Protein AF-A0A833LS39-F1 (afdb_monomer_lite)

Sequence (318 aa):
PGTGGLDTLKTEALKQGRWRLGADGYIEKGPFPPEKTAVNVTVQGMNPDTGETTLTLTPRNAGPSPIVRYSTTAKVTADDPVVDDLDAFMTKEATVYFLAIDCEDKHQPGDPQRWVAELKVRHQVKAIADKRQVTLECVPSATMQYTLDGSNPKDGQVYDQPFEIGTQAFKLMVFASAGEASRVAEFSIPSAGDKQIQIQDGKPTKLTEAKRVSLDSTEKVFGVINAFKAQPATRFKGVIVQIGEGENTVNIRFAEREITAAVIEAAIQGMRTALGNDQETVTVQIRSGASFDSGFAAKEFAKLSGIELRPGDVIQED

Foldseek 3Di:
DDPCVVVVCVVVCVVVVQWDQDPVRDIDGDPDQQAAKDWDKDWPDADQVALKTWIAIDIDSQPPDKWKFKDLDQDTDPPGDTQPDNGTRIDLAQKMWIWIHRPVPSHHIDGTDIDGHDKDKDWDWDDDPQKIKIDIDIRSHWWKFKDFAPPDRVPGHTDPDIDIDHQAKTWIWMWTDGSPDIDIDIAIRHGPPDFDDPFAFQFKKKFAQADKFKQPWPQLLVLLLVVWVVPPQKWFAFKWKWWADDPPIDIDTRHGDIDTSVVVVVVLCVVCVVVVHNPTIMMMMRNGIMIDSGSNSVVSNCVSRVHDDGRVRMDTDD

Structure (mmCIF, N/CA/C/O backbone):
data_AF-A0A833LS39-F1
#
_entry.id   AF-A0A833LS39-F1
#
loop_
_atom_site.group_PDB
_atom_site.id
_atom_site.type_symbol
_atom_site.label_atom_id
_atom_site.label_alt_id
_atom_site.label_comp_id
_atom_site.label_asym_id
_atom_site.label_entity_id
_atom_site.label_seq_id
_atom_site.pdbx_PDB_ins_code
_atom_site.Cartn_x
_atom_site.Cartn_y
_atom_site.Cartn_z
_atom_site.occupancy
_atom_site.B_iso_or_equiv
_atom_site.auth_seq_id
_atom_site.auth_comp_id
_atom_site.auth_asym_id
_atom_site.auth_atom_id
_atom_site.pdbx_PDB_model_num
ATOM 1 N N . PRO A 1 1 ? 51.047 18.338 -7.073 1.00 47.16 1 PRO A N 1
ATOM 2 C CA . PRO A 1 1 ? 49.843 17.625 -7.572 1.00 47.16 1 PRO A CA 1
ATOM 3 C C . PRO A 1 1 ? 49.231 16.794 -6.433 1.00 47.16 1 PRO A C 1
ATOM 5 O O . PRO A 1 1 ? 49.838 15.825 -5.993 1.00 47.16 1 PRO A O 1
ATOM 8 N N . GLY A 1 2 ? 48.131 17.282 -5.855 1.00 49.09 2 GLY A N 1
ATOM 9 C CA . GLY A 1 2 ? 47.603 16.801 -4.574 1.00 49.09 2 GLY A CA 1
ATOM 10 C C . GLY A 1 2 ? 46.915 15.438 -4.657 1.00 49.09 2 GLY A C 1
ATOM 11 O O . GLY A 1 2 ? 46.191 15.147 -5.607 1.00 49.09 2 GLY A O 1
ATOM 12 N N . THR A 1 3 ? 47.111 14.639 -3.613 1.00 54.34 3 THR A N 1
ATOM 13 C CA . THR A 1 3 ? 46.531 13.310 -3.363 1.00 54.34 3 THR A CA 1
ATOM 14 C C . THR A 1 3 ? 44.999 13.246 -3.468 1.00 54.34 3 THR A C 1
ATOM 16 O O . THR A 1 3 ? 44.468 12.180 -3.746 1.00 54.34 3 THR A O 1
ATOM 19 N N . GLY A 1 4 ? 44.285 14.374 -3.365 1.00 59.69 4 GLY A N 1
ATOM 20 C CA . GLY A 1 4 ? 42.820 14.428 -3.483 1.00 59.69 4 GLY A CA 1
ATOM 21 C C . GLY A 1 4 ? 42.254 14.282 -4.903 1.00 59.69 4 GLY A C 1
ATOM 22 O O . GLY A 1 4 ? 41.073 13.989 -5.053 1.00 59.69 4 GLY A O 1
ATOM 23 N N . GLY A 1 5 ? 43.057 14.443 -5.963 1.00 72.62 5 GLY A N 1
ATOM 24 C CA . GLY A 1 5 ? 42.556 14.300 -7.341 1.00 72.62 5 GLY A CA 1
ATOM 25 C C . GLY A 1 5 ? 42.103 12.873 -7.674 1.00 72.62 5 GLY A C 1
ATOM 26 O O . GLY A 1 5 ? 41.126 12.680 -8.397 1.00 72.62 5 GLY A O 1
ATOM 27 N N . LEU A 1 6 ? 42.786 11.875 -7.103 1.00 76.50 6 LEU A N 1
ATOM 28 C CA . LEU A 1 6 ? 42.451 10.466 -7.292 1.00 76.50 6 LEU A CA 1
ATOM 29 C C . LEU A 1 6 ? 41.181 10.079 -6.518 1.00 76.50 6 LEU A C 1
ATOM 31 O O . LEU A 1 6 ? 40.360 9.331 -7.040 1.00 76.50 6 LEU A O 1
ATOM 35 N N . ASP A 1 7 ? 40.993 10.631 -5.315 1.00 80.00 7 ASP A N 1
ATOM 36 C CA . ASP A 1 7 ? 39.807 10.392 -4.484 1.00 80.00 7 ASP A CA 1
ATOM 37 C C . ASP A 1 7 ? 38.558 11.072 -5.048 1.00 80.00 7 ASP A C 1
ATOM 39 O O . ASP A 1 7 ? 37.484 10.468 -5.061 1.00 80.00 7 ASP A O 1
ATOM 43 N N . THR A 1 8 ? 38.690 12.285 -5.595 1.00 81.56 8 THR A N 1
ATOM 44 C CA . THR A 1 8 ? 37.595 12.958 -6.309 1.00 81.56 8 THR A CA 1
ATOM 45 C C . THR A 1 8 ? 37.193 12.171 -7.551 1.00 81.56 8 THR A C 1
ATOM 47 O O . THR A 1 8 ? 36.007 11.936 -7.769 1.00 81.56 8 THR A O 1
ATOM 50 N N . LEU A 1 9 ? 38.162 11.693 -8.339 1.00 79.56 9 LEU A N 1
ATOM 51 C CA . LEU A 1 9 ? 37.882 10.878 -9.521 1.00 79.56 9 LEU A CA 1
ATOM 52 C C . LEU A 1 9 ? 37.274 9.523 -9.150 1.00 79.56 9 LEU A C 1
ATOM 54 O O . LEU A 1 9 ? 36.344 9.080 -9.813 1.00 79.56 9 LEU A O 1
ATOM 58 N N . LYS A 1 10 ? 37.746 8.888 -8.073 1.00 79.12 10 LYS A N 1
ATOM 59 C CA . LYS A 1 10 ? 37.160 7.656 -7.534 1.00 79.12 10 LYS A CA 1
ATOM 60 C C . LYS A 1 10 ? 35.719 7.884 -7.080 1.00 79.12 10 LYS A C 1
ATOM 62 O O . LYS A 1 10 ? 34.848 7.104 -7.445 1.00 79.12 10 LYS A O 1
ATOM 67 N N . THR A 1 11 ? 35.462 8.949 -6.326 1.00 81.75 11 THR A N 1
ATOM 68 C CA . THR A 1 11 ? 34.120 9.301 -5.835 1.00 81.75 11 THR A CA 1
ATOM 69 C C . THR A 1 11 ? 33.172 9.568 -6.996 1.00 81.75 11 THR A C 1
ATOM 71 O O . THR A 1 11 ? 32.074 9.019 -7.034 1.00 81.75 11 THR A O 1
ATOM 74 N N . GLU A 1 12 ? 33.613 10.345 -7.982 1.00 82.38 12 GLU A N 1
ATOM 75 C CA . GLU A 1 12 ? 32.804 10.683 -9.149 1.00 82.38 12 GLU A CA 1
ATOM 76 C C . GLU A 1 12 ? 32.602 9.468 -10.073 1.00 82.38 12 GLU A C 1
ATOM 78 O O . GLU A 1 12 ? 31.500 9.246 -10.564 1.00 82.38 12 GLU A O 1
ATOM 83 N N . ALA A 1 13 ? 33.611 8.608 -10.247 1.00 78.31 13 ALA A N 1
ATOM 84 C CA . ALA A 1 13 ? 33.499 7.376 -11.031 1.00 78.31 13 ALA A CA 1
ATOM 85 C C . ALA A 1 13 ? 32.602 6.319 -10.366 1.00 78.31 13 ALA A C 1
ATOM 87 O O . ALA A 1 13 ? 31.882 5.616 -11.075 1.00 78.31 13 ALA A O 1
ATOM 88 N N . LEU A 1 14 ? 32.612 6.221 -9.031 1.00 77.44 14 LEU A N 1
ATOM 89 C CA . LEU A 1 14 ? 31.677 5.387 -8.268 1.00 77.44 14 LEU A CA 1
ATOM 90 C C . LEU A 1 14 ? 30.252 5.959 -8.339 1.00 77.44 14 LEU A C 1
ATOM 92 O O . LEU A 1 14 ? 29.309 5.217 -8.596 1.00 77.44 14 LEU A O 1
ATOM 96 N N . LYS A 1 15 ? 30.092 7.282 -8.192 1.00 78.38 15 LYS A N 1
ATOM 97 C CA . LYS A 1 15 ? 28.801 7.984 -8.310 1.00 78.38 15 LYS A CA 1
ATOM 98 C C . LYS A 1 15 ? 28.172 7.824 -9.696 1.00 78.38 15 LYS A C 1
ATOM 100 O O . LYS A 1 15 ? 26.964 7.660 -9.806 1.00 78.38 15 LYS A O 1
ATOM 105 N N . GLN A 1 16 ? 28.991 7.855 -10.744 1.00 80.25 16 GLN A N 1
ATOM 106 C CA . GLN A 1 16 ? 28.568 7.651 -12.132 1.00 80.25 16 GLN A CA 1
ATOM 107 C C . GLN A 1 16 ? 28.455 6.165 -12.518 1.00 80.25 16 GLN A C 1
ATOM 109 O O . GLN A 1 16 ? 28.210 5.864 -13.684 1.00 80.25 16 GLN A O 1
ATOM 114 N N . GLY A 1 17 ? 28.687 5.231 -11.585 1.00 71.19 17 GLY A N 1
ATOM 115 C CA . GLY A 1 17 ? 28.606 3.786 -11.829 1.00 71.19 17 GLY A CA 1
ATOM 116 C C . GLY A 1 17 ? 29.659 3.229 -12.797 1.00 71.19 17 GLY A C 1
ATOM 117 O O . GLY A 1 17 ? 29.555 2.082 -13.224 1.00 71.19 17 GLY A O 1
ATOM 118 N N . ARG A 1 18 ? 30.681 4.019 -13.155 1.00 74.25 18 ARG A N 1
ATOM 119 C CA . ARG A 1 18 ? 31.761 3.609 -14.071 1.00 74.25 18 ARG A CA 1
ATOM 120 C C . ARG A 1 18 ? 32.707 2.607 -13.419 1.00 74.25 18 ARG A C 1
ATOM 122 O O . ARG A 1 18 ? 33.267 1.760 -14.113 1.00 74.25 18 ARG A O 1
ATOM 129 N N . TRP A 1 19 ? 32.899 2.731 -12.108 1.00 84.25 19 TRP A N 1
ATOM 130 C CA . TRP A 1 19 ? 33.658 1.805 -11.270 1.00 84.25 19 TRP A CA 1
ATOM 131 C C . TRP A 1 19 ? 32.724 1.166 -10.243 1.00 84.25 19 TRP A C 1
ATOM 133 O O . TRP A 1 19 ? 31.756 1.794 -9.811 1.00 84.25 19 TRP A O 1
ATOM 143 N N . ARG A 1 20 ? 33.030 -0.064 -9.830 1.00 81.56 20 ARG A N 1
ATOM 144 C CA . ARG A 1 20 ? 32.332 -0.764 -8.741 1.00 81.56 20 ARG A CA 1
ATOM 145 C C . ARG A 1 20 ? 33.347 -1.127 -7.661 1.00 81.56 20 ARG A C 1
ATOM 147 O O . ARG A 1 20 ? 34.480 -1.474 -7.983 1.00 81.56 20 ARG A O 1
ATOM 154 N N . LEU A 1 21 ? 32.970 -0.992 -6.391 1.00 77.19 21 LEU A N 1
ATOM 155 C CA . LEU A 1 21 ? 33.788 -1.451 -5.268 1.00 77.19 21 LEU A CA 1
ATOM 156 C C . LEU A 1 21 ? 33.330 -2.865 -4.901 1.00 77.19 21 LEU A C 1
ATOM 158 O O . LEU A 1 21 ? 32.182 -3.043 -4.493 1.00 77.19 21 LEU A O 1
ATOM 162 N N . GLY A 1 22 ? 34.204 -3.850 -5.083 1.00 73.12 22 GLY A N 1
ATOM 163 C CA . GLY A 1 22 ? 33.956 -5.231 -4.693 1.00 73.12 22 GLY A CA 1
ATOM 164 C C . GLY A 1 22 ? 33.864 -5.384 -3.174 1.00 73.12 22 GLY A C 1
ATOM 165 O O . GLY A 1 22 ? 34.375 -4.561 -2.409 1.00 73.12 22 GLY A O 1
ATOM 166 N N . ALA A 1 23 ? 33.217 -6.460 -2.722 1.00 69.38 23 ALA A N 1
ATOM 167 C CA . ALA A 1 23 ? 33.113 -6.796 -1.297 1.00 69.38 23 ALA A CA 1
ATOM 168 C C . ALA A 1 23 ? 34.482 -7.095 -0.644 1.00 69.38 23 ALA A C 1
ATOM 170 O O . ALA A 1 23 ? 34.611 -7.061 0.577 1.00 69.38 23 ALA A O 1
ATOM 171 N N . ASP A 1 24 ? 35.501 -7.357 -1.460 1.00 72.31 24 ASP A N 1
ATOM 172 C CA . ASP A 1 24 ? 36.906 -7.558 -1.101 1.00 72.31 24 ASP A CA 1
ATOM 173 C C . ASP A 1 24 ? 37.712 -6.245 -0.994 1.00 72.31 24 ASP A C 1
ATOM 175 O O . ASP A 1 24 ? 38.900 -6.266 -0.670 1.00 72.31 24 ASP A O 1
ATOM 179 N N . GLY A 1 25 ? 37.077 -5.095 -1.253 1.00 74.38 25 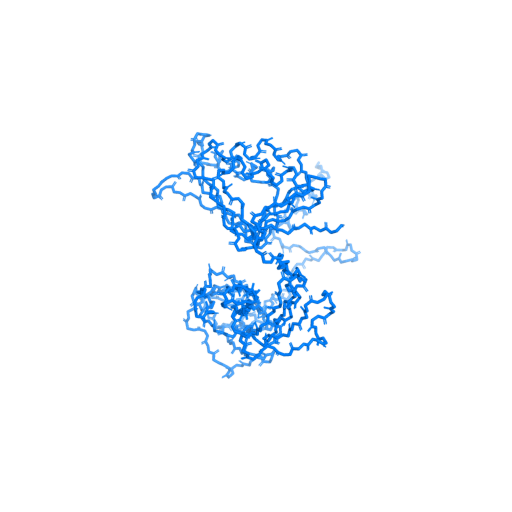GLY A N 1
ATOM 180 C CA . GLY A 1 25 ? 37.695 -3.771 -1.192 1.00 74.38 25 GLY A CA 1
ATOM 181 C C . GLY A 1 25 ? 38.441 -3.349 -2.462 1.00 74.38 25 GLY A C 1
ATOM 182 O O . GLY A 1 25 ? 38.993 -2.243 -2.490 1.00 74.38 25 GLY A O 1
ATOM 183 N N . TYR A 1 26 ? 38.443 -4.168 -3.520 1.00 79.00 26 TYR A N 1
ATOM 184 C CA . TYR A 1 26 ? 39.063 -3.826 -4.800 1.00 79.00 26 TYR A CA 1
ATOM 185 C C . TYR A 1 26 ? 38.112 -3.037 -5.709 1.00 79.00 26 TYR A C 1
ATOM 187 O O . TYR A 1 26 ? 36.893 -3.179 -5.669 1.00 79.00 26 TYR A O 1
ATOM 195 N N . ILE A 1 27 ? 38.682 -2.154 -6.535 1.00 77.94 27 ILE A N 1
ATOM 196 C CA . ILE A 1 27 ? 37.925 -1.386 -7.529 1.00 77.94 27 ILE A CA 1
ATOM 197 C C . ILE A 1 27 ? 37.923 -2.163 -8.839 1.00 77.94 27 ILE A C 1
ATOM 199 O O . ILE A 1 27 ? 38.962 -2.277 -9.494 1.00 77.94 27 ILE A O 1
ATOM 203 N N . GLU A 1 28 ? 36.751 -2.614 -9.260 1.00 77.31 28 GLU A N 1
ATOM 204 C CA . GLU A 1 28 ? 36.551 -3.156 -10.593 1.00 77.31 28 GLU A CA 1
ATOM 205 C C . GLU A 1 28 ? 36.320 -2.012 -11.589 1.00 77.31 28 GLU A C 1
ATOM 207 O O . GLU A 1 28 ? 35.587 -1.048 -11.326 1.00 77.31 28 GLU A O 1
ATOM 212 N N . LYS A 1 29 ? 36.969 -2.112 -12.750 1.00 76.38 29 LYS A N 1
ATOM 213 C CA . LYS A 1 29 ? 36.865 -1.147 -13.848 1.00 76.38 29 LYS A CA 1
ATOM 214 C C . LYS A 1 29 ? 36.272 -1.869 -15.050 1.00 76.38 29 LYS A C 1
ATOM 216 O O . LYS A 1 29 ? 36.741 -2.949 -15.392 1.00 76.38 29 LYS A O 1
ATOM 221 N N . GLY A 1 30 ? 35.253 -1.272 -15.663 1.00 69.88 30 GLY A N 1
ATOM 222 C CA . GLY A 1 30 ? 34.568 -1.865 -16.808 1.00 69.88 30 GLY A CA 1
ATOM 223 C C . GLY A 1 30 ? 35.456 -2.063 -18.054 1.00 69.88 30 GLY A C 1
ATOM 224 O O . GLY A 1 30 ? 36.612 -1.630 -18.072 1.00 69.88 30 GLY A O 1
ATOM 225 N N . PRO A 1 31 ? 34.902 -2.665 -19.123 1.00 65.19 31 PRO A N 1
ATOM 226 C CA . PRO A 1 31 ? 33.475 -2.933 -19.303 1.00 65.19 31 PRO A CA 1
ATOM 227 C C . PRO A 1 31 ? 33.000 -4.146 -18.494 1.00 65.19 31 PRO A C 1
ATOM 229 O O . PRO A 1 31 ? 33.577 -5.226 -18.562 1.00 65.19 31 PRO A O 1
ATOM 232 N N . PHE A 1 32 ? 31.941 -3.943 -17.712 1.00 74.06 32 PHE A N 1
ATOM 233 C CA . PHE A 1 32 ? 31.246 -5.021 -17.014 1.00 74.06 32 PHE A CA 1
ATOM 234 C C . PHE A 1 32 ? 30.343 -5.773 -17.994 1.00 74.06 32 PHE A C 1
ATOM 236 O O . PHE A 1 32 ? 29.924 -5.174 -18.991 1.00 74.06 32 PHE A O 1
ATOM 243 N N . PRO A 1 33 ? 29.995 -7.043 -17.715 1.00 74.81 33 PRO A N 1
ATOM 244 C CA . PRO A 1 33 ? 28.881 -7.682 -18.398 1.00 74.81 33 PRO A CA 1
ATOM 245 C C . PRO A 1 33 ? 27.662 -6.745 -18.388 1.00 74.81 33 PRO A C 1
ATOM 247 O O . PRO A 1 33 ? 27.405 -6.127 -17.345 1.00 74.81 33 PRO A O 1
ATOM 250 N N . PRO A 1 34 ? 26.937 -6.610 -19.515 1.00 79.75 34 PRO A N 1
ATOM 251 C CA . PRO A 1 34 ? 25.725 -5.807 -19.561 1.00 79.75 34 PRO A CA 1
ATOM 252 C C . PRO A 1 34 ? 24.776 -6.236 -18.443 1.00 79.75 34 PRO A C 1
ATOM 254 O O . PRO A 1 34 ? 24.617 -7.429 -18.173 1.00 79.75 34 PRO A O 1
ATOM 257 N N . GLU A 1 35 ? 24.174 -5.267 -17.760 1.00 87.88 35 GLU A N 1
ATOM 258 C CA . GLU A 1 35 ? 23.204 -5.580 -16.716 1.00 87.88 35 GLU A CA 1
ATOM 259 C C . GLU A 1 35 ? 22.007 -6.311 -17.317 1.00 87.88 35 GLU A C 1
ATOM 261 O O . GLU A 1 35 ? 21.526 -5.952 -18.385 1.00 87.88 35 GLU A O 1
ATOM 266 N N . LYS A 1 36 ? 21.489 -7.326 -16.625 1.00 93.69 36 LYS A N 1
ATOM 267 C CA . LYS A 1 36 ? 20.272 -7.991 -17.088 1.00 93.69 36 LYS A CA 1
ATOM 268 C C . LYS A 1 36 ? 19.095 -7.012 -17.121 1.00 93.69 36 LYS A C 1
ATOM 270 O O . LYS A 1 36 ? 19.079 -6.008 -16.396 1.00 93.69 36 LYS A O 1
ATOM 275 N N . THR A 1 37 ? 18.103 -7.322 -17.948 1.00 95.56 37 THR A N 1
ATOM 276 C CA . THR A 1 37 ? 16.843 -6.577 -17.944 1.00 95.56 37 THR A CA 1
ATOM 277 C C . THR A 1 37 ? 16.171 -6.681 -16.572 1.00 95.56 37 THR A C 1
ATOM 279 O O . THR A 1 37 ? 16.345 -7.654 -15.837 1.00 95.56 37 THR A O 1
ATOM 282 N N . ALA A 1 38 ? 15.387 -5.674 -16.209 1.00 96.31 38 ALA A N 1
ATOM 283 C CA . ALA A 1 38 ? 14.559 -5.708 -15.006 1.00 96.31 38 ALA A CA 1
ATOM 284 C C . ALA A 1 38 ? 13.276 -4.905 -15.226 1.00 96.31 38 ALA A C 1
ATOM 286 O O . ALA A 1 38 ? 13.193 -4.110 -16.159 1.00 96.31 38 ALA A O 1
ATOM 287 N N . VAL A 1 39 ? 12.292 -5.071 -14.345 1.00 97.62 39 VAL A N 1
ATOM 288 C CA . VAL A 1 39 ? 11.076 -4.249 -14.323 1.00 97.62 39 VAL A CA 1
ATOM 289 C C . VAL A 1 39 ? 10.972 -3.604 -12.950 1.00 97.62 39 VAL A C 1
ATOM 291 O O . VAL A 1 39 ? 11.042 -4.294 -11.941 1.00 97.62 39 VAL A O 1
ATOM 294 N N . ASN A 1 40 ? 10.789 -2.288 -12.893 1.00 97.06 40 ASN A N 1
ATOM 295 C CA . ASN A 1 40 ? 10.325 -1.633 -11.674 1.00 97.06 40 ASN A CA 1
ATOM 296 C C . ASN A 1 40 ? 8.801 -1.543 -11.724 1.00 97.06 40 ASN A C 1
ATOM 298 O O . ASN A 1 40 ? 8.253 -1.039 -12.701 1.00 97.06 40 ASN A O 1
ATOM 302 N N . VAL A 1 41 ? 8.124 -2.002 -10.673 1.00 97.38 41 VAL A N 1
ATOM 303 C CA . VAL A 1 41 ? 6.659 -1.962 -10.575 1.00 97.38 41 VAL A CA 1
ATOM 304 C C . VAL A 1 41 ? 6.259 -0.887 -9.573 1.00 97.38 41 VAL A C 1
ATOM 306 O O . VAL A 1 41 ? 6.684 -0.923 -8.419 1.00 97.38 41 VAL A O 1
ATOM 309 N N . THR A 1 42 ? 5.429 0.059 -10.003 1.00 95.12 42 THR A N 1
ATOM 310 C CA . THR A 1 42 ? 4.885 1.124 -9.154 1.00 95.12 42 THR A CA 1
ATOM 311 C C . THR A 1 42 ? 3.368 1.046 -9.145 1.00 95.12 42 THR A C 1
ATOM 313 O O . THR A 1 42 ? 2.740 1.016 -10.196 1.00 95.12 42 THR A O 1
ATOM 316 N N . VAL A 1 43 ? 2.758 1.052 -7.961 1.00 94.19 43 VAL A N 1
ATOM 317 C CA . VAL A 1 43 ? 1.296 1.101 -7.836 1.00 94.19 43 VAL A CA 1
ATOM 318 C C . VAL A 1 43 ? 0.817 2.532 -8.080 1.00 94.19 43 VAL A C 1
ATOM 320 O O . VAL A 1 43 ? 1.186 3.445 -7.336 1.00 94.19 43 VAL A O 1
ATOM 323 N N . GLN A 1 44 ? -0.021 2.740 -9.096 1.00 92.00 44 GLN A N 1
ATOM 324 C CA . GLN A 1 44 ? -0.665 4.036 -9.329 1.00 92.00 44 GLN A CA 1
ATOM 325 C C . GLN A 1 44 ? -1.888 4.221 -8.431 1.00 92.00 44 GLN A C 1
ATOM 327 O O . GLN A 1 44 ? -2.089 5.292 -7.847 1.00 92.00 44 GLN A O 1
ATOM 332 N N . GLY A 1 45 ? -2.691 3.166 -8.308 1.00 87.44 45 GLY A N 1
ATOM 333 C CA . GLY A 1 45 ? -3.930 3.171 -7.550 1.00 87.44 45 GLY A CA 1
ATOM 334 C C . GLY A 1 45 ? -4.605 1.807 -7.548 1.00 87.44 45 GLY A C 1
ATOM 335 O O . GLY A 1 45 ? -4.211 0.894 -8.266 1.00 87.44 45 GLY A O 1
ATOM 336 N N . MET A 1 46 ? -5.629 1.687 -6.713 1.00 88.62 46 MET A N 1
ATOM 337 C CA . MET A 1 46 ? -6.485 0.510 -6.626 1.00 88.62 46 MET A CA 1
ATOM 338 C C . MET A 1 46 ? -7.927 0.986 -6.533 1.00 88.62 46 MET A C 1
ATOM 340 O O . MET A 1 46 ? -8.229 1.888 -5.742 1.00 88.62 46 MET A O 1
ATOM 344 N N . ASN A 1 47 ? -8.804 0.377 -7.322 1.00 87.19 47 ASN A N 1
ATOM 345 C CA . ASN A 1 47 ? -10.234 0.602 -7.227 1.00 87.19 47 ASN A CA 1
ATOM 346 C C . ASN A 1 47 ? -10.772 -0.131 -5.979 1.00 87.19 47 ASN A C 1
ATOM 348 O O . ASN A 1 47 ? -10.664 -1.357 -5.899 1.00 87.19 47 ASN A O 1
ATOM 352 N N . PRO A 1 48 ? -11.333 0.590 -4.991 1.00 79.00 48 PRO A N 1
ATOM 353 C CA . PRO A 1 48 ? -11.780 -0.010 -3.739 1.00 79.00 48 PRO A CA 1
ATOM 354 C C . PRO A 1 48 ? -13.018 -0.902 -3.889 1.00 79.00 48 PRO A C 1
ATOM 356 O O . PRO A 1 48 ? -13.243 -1.722 -3.005 1.00 79.00 48 PRO A O 1
ATOM 359 N N . ASP A 1 49 ? -13.797 -0.753 -4.963 1.00 81.94 49 ASP A N 1
ATOM 360 C CA . ASP A 1 49 ? -15.044 -1.495 -5.172 1.00 81.94 49 ASP A CA 1
ATOM 361 C C . ASP A 1 49 ? -14.801 -2.790 -5.958 1.00 81.94 49 ASP A C 1
ATOM 363 O O . ASP A 1 49 ? -15.432 -3.812 -5.702 1.00 81.94 49 ASP A O 1
ATOM 367 N N . THR A 1 50 ? -13.867 -2.764 -6.916 1.00 86.62 50 THR A N 1
ATOM 368 C CA . THR A 1 50 ? -13.560 -3.923 -7.774 1.00 86.62 50 THR A CA 1
ATOM 369 C C . THR A 1 50 ? -12.319 -4.700 -7.338 1.00 86.62 50 THR A C 1
ATOM 371 O O . THR A 1 50 ? -12.144 -5.842 -7.760 1.00 86.62 50 THR A O 1
ATOM 374 N N . GLY A 1 51 ? -11.440 -4.092 -6.534 1.00 85.62 51 GLY A N 1
ATOM 375 C CA . GLY A 1 51 ? -10.132 -4.645 -6.170 1.00 85.62 51 GLY A CA 1
ATOM 376 C C . GLY A 1 51 ? -9.097 -4.639 -7.292 1.00 85.62 51 GLY A C 1
ATOM 377 O O . GLY A 1 51 ? -8.001 -5.162 -7.112 1.00 85.62 51 GLY A O 1
ATOM 378 N N . GLU A 1 52 ? -9.415 -4.039 -8.437 1.00 94.00 52 GLU A N 1
ATOM 379 C CA . GLU A 1 52 ? -8.488 -3.915 -9.556 1.00 94.00 52 GLU A CA 1
ATOM 380 C C . GLU A 1 52 ? -7.387 -2.901 -9.234 1.00 94.00 52 GLU A C 1
ATOM 382 O O . GLU A 1 52 ? -7.657 -1.791 -8.765 1.00 94.00 52 GLU A O 1
ATOM 387 N N . THR A 1 53 ? -6.137 -3.293 -9.467 1.00 95.25 53 THR A N 1
ATOM 388 C CA . THR A 1 53 ? -4.960 -2.454 -9.239 1.00 95.25 53 THR A CA 1
ATOM 389 C C . THR A 1 53 ? -4.371 -2.011 -10.566 1.00 95.25 53 THR A C 1
ATOM 391 O O . THR A 1 53 ? -4.155 -2.836 -11.451 1.00 95.25 53 THR A O 1
ATOM 394 N N . THR A 1 54 ? -4.064 -0.719 -10.670 1.00 96.81 54 THR A N 1
ATOM 395 C CA . THR A 1 54 ? -3.349 -0.128 -11.803 1.00 96.81 54 THR A CA 1
ATOM 396 C C . THR A 1 54 ? -1.875 0.035 -11.447 1.00 96.81 54 THR A C 1
ATOM 398 O O . THR A 1 54 ? -1.527 0.659 -10.434 1.00 96.81 54 THR A O 1
ATOM 401 N N . LEU A 1 55 ? -1.007 -0.525 -12.283 1.00 97.81 55 LEU A N 1
ATOM 402 C CA . LEU A 1 55 ? 0.439 -0.554 -12.124 1.00 97.81 55 LEU A CA 1
ATOM 403 C C . LEU A 1 55 ? 1.115 0.189 -13.276 1.00 97.81 55 LEU A C 1
ATOM 405 O O . LEU A 1 55 ? 0.736 0.036 -14.431 1.00 97.81 55 LEU A O 1
ATOM 409 N N . THR A 1 56 ? 2.172 0.924 -12.949 1.00 98.19 56 THR A N 1
ATOM 410 C CA . THR A 1 56 ? 3.169 1.382 -13.917 1.00 98.19 56 THR A CA 1
ATOM 411 C C . THR A 1 56 ? 4.368 0.454 -13.856 1.00 98.19 56 THR A C 1
ATOM 413 O O . THR A 1 56 ? 4.932 0.211 -12.784 1.00 98.19 56 THR A O 1
ATOM 416 N N . LEU A 1 57 ? 4.766 -0.047 -15.014 1.00 98.12 57 LEU A N 1
ATOM 417 C CA . LEU A 1 57 ? 5.906 -0.914 -15.225 1.00 98.12 57 LEU A CA 1
ATOM 418 C C . LEU A 1 57 ? 6.985 -0.102 -15.934 1.00 98.12 57 LEU A C 1
ATOM 420 O O . LEU A 1 57 ? 6.783 0.403 -17.031 1.00 98.12 57 LEU A O 1
ATOM 424 N N . THR A 1 58 ? 8.158 0.010 -15.323 1.00 97.69 58 THR A N 1
ATOM 425 C CA . THR A 1 58 ? 9.305 0.696 -15.923 1.00 97.69 58 THR A CA 1
ATOM 426 C C . THR A 1 58 ? 10.402 -0.325 -16.203 1.00 97.69 58 THR A C 1
ATOM 428 O O . THR A 1 58 ? 11.153 -0.679 -15.283 1.00 97.69 58 THR A O 1
ATOM 431 N N . PRO A 1 59 ? 10.506 -0.830 -17.445 1.00 96.81 59 PRO A N 1
ATOM 432 C CA . PRO A 1 59 ? 11.608 -1.686 -17.851 1.00 96.81 59 PRO A CA 1
ATOM 433 C C . PRO A 1 59 ? 12.946 -0.964 -17.694 1.00 96.81 59 PRO A C 1
ATOM 435 O O . PRO A 1 59 ? 13.069 0.232 -17.961 1.00 96.81 59 PRO A O 1
ATOM 438 N N . ARG A 1 60 ? 13.971 -1.700 -17.278 1.00 96.38 60 ARG A N 1
ATOM 439 C CA . ARG A 1 60 ? 15.359 -1.242 -17.228 1.00 96.38 60 ARG A CA 1
ATOM 440 C C . ARG A 1 60 ? 16.221 -2.146 -18.081 1.00 96.38 60 ARG A C 1
ATOM 442 O O . ARG A 1 60 ? 15.990 -3.353 -18.123 1.00 96.38 60 ARG A O 1
ATOM 449 N N . ASN A 1 61 ? 17.217 -1.543 -18.725 1.00 93.94 61 ASN A N 1
ATOM 450 C CA . ASN A 1 61 ? 18.183 -2.235 -19.576 1.00 93.94 61 ASN A CA 1
ATOM 451 C C . ASN A 1 61 ? 17.519 -3.049 -20.704 1.00 93.94 61 ASN A C 1
ATOM 453 O O . ASN A 1 61 ? 18.043 -4.073 -21.100 1.00 93.94 61 ASN A O 1
ATOM 457 N N . ALA A 1 62 ? 16.355 -2.621 -21.206 1.00 93.06 62 ALA A N 1
ATOM 458 C CA . ALA A 1 62 ? 15.549 -3.378 -22.173 1.00 93.06 62 ALA A CA 1
ATOM 459 C C . ALA A 1 62 ? 15.385 -2.657 -23.528 1.00 93.06 62 ALA A C 1
ATOM 461 O O . ALA A 1 62 ? 14.424 -2.886 -24.259 1.00 93.06 62 ALA A O 1
ATOM 462 N N . GLY A 1 63 ? 16.324 -1.760 -23.842 1.00 89.50 63 GLY A N 1
ATOM 463 C CA . GLY A 1 63 ? 16.335 -1.012 -25.097 1.00 89.50 63 GLY A CA 1
ATOM 464 C C . GLY A 1 63 ? 15.206 0.026 -25.230 1.00 89.50 63 GLY A C 1
ATOM 465 O O . GLY A 1 63 ? 14.483 0.301 -24.269 1.00 89.50 63 GLY A O 1
ATOM 466 N N . PRO A 1 64 ? 15.070 0.647 -26.417 1.00 89.94 64 PRO A N 1
ATOM 467 C CA . PRO A 1 64 ? 14.046 1.658 -26.702 1.00 89.94 64 PRO A CA 1
ATOM 468 C C . PRO A 1 64 ? 12.644 1.072 -26.941 1.00 89.94 64 PRO A C 1
ATOM 470 O O . PRO A 1 64 ? 11.668 1.816 -26.989 1.00 89.94 64 PRO A O 1
ATOM 473 N N . SER A 1 65 ? 12.525 -0.245 -27.126 1.00 90.50 65 SER A N 1
ATOM 474 C CA . SER A 1 65 ? 11.254 -0.936 -27.378 1.00 90.50 65 SER A CA 1
ATOM 475 C C . SER A 1 65 ? 11.184 -2.225 -26.554 1.00 90.50 65 SER A C 1
ATOM 477 O O . SER A 1 65 ? 11.316 -3.320 -27.105 1.00 90.50 65 SER A O 1
ATOM 479 N N . PRO A 1 66 ? 11.045 -2.104 -25.223 1.00 93.44 66 PRO A N 1
ATOM 480 C CA . PRO A 1 66 ? 11.013 -3.255 -24.336 1.00 93.44 66 PRO A CA 1
ATOM 481 C C . PRO A 1 66 ? 9.717 -4.050 -24.511 1.00 93.44 66 PRO A C 1
ATOM 483 O O . PRO A 1 66 ? 8.636 -3.473 -24.606 1.00 93.44 66 PRO A O 1
ATOM 486 N N . ILE A 1 67 ? 9.812 -5.379 -24.471 1.00 96.31 67 ILE A N 1
ATOM 487 C CA . ILE A 1 67 ? 8.645 -6.255 -24.304 1.00 96.31 67 ILE A CA 1
ATOM 488 C C . ILE A 1 67 ? 8.587 -6.681 -22.842 1.00 96.31 67 ILE A C 1
ATOM 490 O O . ILE A 1 67 ? 9.558 -7.223 -22.319 1.00 96.31 67 ILE A O 1
ATOM 494 N N . VAL A 1 68 ? 7.449 -6.476 -22.181 1.00 97.88 68 VAL A N 1
ATOM 495 C CA . VAL A 1 68 ? 7.207 -7.023 -20.840 1.00 97.88 68 VAL A CA 1
ATOM 496 C C . VAL A 1 68 ? 6.202 -8.158 -20.940 1.00 97.88 68 VAL A C 1
ATOM 498 O O . VAL A 1 68 ? 5.093 -7.966 -21.427 1.00 97.88 68 VAL A O 1
ATOM 501 N N . ARG A 1 69 ? 6.599 -9.342 -20.479 1.00 98.00 69 ARG A N 1
ATOM 502 C CA . ARG A 1 69 ? 5.747 -10.529 -20.342 1.00 98.00 69 ARG A CA 1
ATOM 503 C C . ARG A 1 69 ? 5.264 -10.646 -18.905 1.00 98.00 69 ARG A C 1
ATOM 505 O O . ARG A 1 69 ? 5.981 -10.212 -17.999 1.00 98.00 69 ARG A O 1
ATOM 512 N N . TYR A 1 70 ? 4.099 -11.242 -18.672 1.00 98.31 70 TYR A N 1
ATOM 513 C CA . TYR A 1 70 ? 3.596 -11.424 -17.311 1.00 98.31 70 TYR A CA 1
ATOM 514 C C . TYR A 1 70 ? 2.885 -12.757 -17.077 1.00 98.31 70 TYR A C 1
ATOM 516 O O . TYR A 1 70 ? 2.299 -13.331 -17.986 1.00 98.31 70 TYR A O 1
ATOM 524 N N . SER A 1 71 ? 2.917 -13.239 -15.833 1.00 97.56 71 SER A N 1
ATOM 525 C CA . SER A 1 71 ? 2.228 -14.462 -15.400 1.00 97.56 71 SER A CA 1
ATOM 526 C C . SER A 1 71 ? 1.767 -14.340 -13.947 1.00 97.56 71 SER A C 1
ATOM 528 O O . SER A 1 71 ? 2.323 -13.563 -13.169 1.00 97.56 71 SER A O 1
ATOM 530 N N . THR A 1 72 ? 0.774 -15.135 -13.548 1.00 95.25 72 THR A N 1
ATOM 531 C CA . THR A 1 72 ? 0.375 -15.297 -12.136 1.00 95.25 72 THR A CA 1
ATOM 532 C C . THR A 1 72 ? 1.256 -16.303 -11.392 1.00 95.25 72 THR A C 1
ATOM 534 O O . THR A 1 72 ? 1.081 -16.521 -10.195 1.00 95.25 72 THR A O 1
ATOM 537 N N . THR A 1 73 ? 2.237 -16.900 -12.077 1.00 93.75 73 THR A N 1
ATOM 538 C CA . THR A 1 73 ? 3.223 -17.813 -11.489 1.00 93.75 73 THR A CA 1
ATOM 539 C C . THR A 1 73 ? 4.643 -17.280 -11.661 1.00 93.75 73 THR A C 1
ATOM 541 O O . THR A 1 73 ? 4.928 -16.523 -12.587 1.00 93.75 73 THR A O 1
ATOM 544 N N . ALA A 1 74 ? 5.565 -17.722 -10.803 1.00 93.94 74 ALA A N 1
ATOM 545 C CA . ALA A 1 74 ? 6.961 -17.280 -10.840 1.00 93.94 74 ALA A CA 1
ATOM 546 C C . ALA A 1 74 ? 7.715 -17.641 -12.137 1.00 93.94 74 ALA A C 1
ATOM 548 O O . ALA A 1 74 ? 8.803 -17.123 -12.382 1.00 93.94 74 ALA A O 1
ATOM 549 N N . LYS A 1 75 ? 7.168 -18.539 -12.965 1.00 93.44 75 LYS A N 1
ATOM 550 C CA . LYS A 1 75 ? 7.760 -18.943 -14.242 1.00 93.44 75 LYS A CA 1
ATOM 551 C C . LYS A 1 75 ? 7.143 -18.123 -15.371 1.00 93.44 75 LYS A C 1
ATOM 553 O O . LYS A 1 75 ? 6.173 -18.558 -15.976 1.00 93.44 75 LYS A O 1
ATOM 558 N N . VAL A 1 76 ? 7.729 -16.958 -15.641 1.00 94.56 76 VAL A N 1
ATOM 559 C CA . VAL A 1 76 ? 7.405 -16.158 -16.830 1.00 94.56 76 VAL A CA 1
ATOM 560 C C . VAL A 1 76 ? 8.310 -16.586 -17.984 1.00 94.56 76 VAL A C 1
ATOM 562 O O . VAL A 1 76 ? 9.518 -16.755 -17.815 1.00 94.56 76 VAL A O 1
ATOM 565 N N . THR A 1 77 ? 7.723 -16.764 -19.155 1.00 90.00 77 THR A N 1
ATOM 566 C CA . THR A 1 77 ? 8.330 -17.288 -20.375 1.00 90.00 77 THR A CA 1
ATOM 567 C C . THR A 1 77 ? 8.076 -16.344 -21.551 1.00 90.00 77 THR A C 1
ATOM 569 O O . THR A 1 77 ? 7.308 -15.386 -21.458 1.00 90.00 77 THR A O 1
ATOM 572 N N . ALA A 1 78 ? 8.730 -16.605 -22.684 1.00 85.19 78 ALA A N 1
ATOM 573 C CA . ALA A 1 78 ? 8.521 -15.829 -23.906 1.00 85.19 78 ALA A CA 1
ATOM 574 C C . ALA A 1 78 ? 7.123 -16.031 -24.527 1.00 85.19 78 ALA A C 1
ATOM 576 O O . ALA A 1 78 ? 6.705 -15.202 -25.335 1.00 85.19 78 ALA A O 1
ATOM 577 N N . ASP A 1 79 ? 6.409 -17.092 -24.139 1.00 90.12 79 ASP A N 1
ATOM 578 C CA . ASP A 1 79 ? 5.074 -17.430 -24.647 1.00 90.12 79 ASP A CA 1
ATOM 579 C C . ASP A 1 79 ? 3.943 -16.820 -23.804 1.00 90.12 79 ASP A C 1
ATOM 581 O O . ASP A 1 79 ? 2.788 -16.813 -24.231 1.00 90.12 79 ASP A O 1
ATOM 585 N N . ASP A 1 80 ? 4.261 -16.283 -22.623 1.00 97.12 80 ASP A N 1
ATOM 586 C CA . ASP A 1 80 ? 3.281 -15.626 -21.760 1.00 97.12 80 ASP A CA 1
ATOM 587 C C . ASP A 1 80 ? 2.730 -14.334 -22.392 1.00 97.12 80 ASP A C 1
ATOM 589 O O . ASP A 1 80 ? 3.355 -13.755 -23.286 1.00 97.12 80 ASP A O 1
ATOM 593 N N . PRO A 1 81 ? 1.567 -13.834 -21.948 1.00 97.75 81 PRO A N 1
ATOM 594 C CA . PRO A 1 81 ? 0.992 -12.600 -22.473 1.00 97.75 81 PRO A CA 1
ATOM 595 C C . PRO A 1 81 ? 1.941 -11.395 -22.378 1.00 97.75 81 PRO A C 1
ATOM 597 O O . PRO A 1 81 ? 2.725 -11.265 -21.433 1.00 97.75 81 PRO A O 1
ATOM 600 N N . VAL A 1 82 ? 1.861 -10.507 -23.372 1.00 97.69 82 VAL A N 1
ATOM 601 C CA . VAL A 1 82 ? 2.575 -9.221 -23.389 1.00 97.69 82 VAL A CA 1
ATOM 602 C C . VAL A 1 82 ? 1.738 -8.179 -22.658 1.00 97.69 82 VAL A C 1
ATOM 604 O O . VAL A 1 82 ? 0.517 -8.166 -22.778 1.00 97.69 82 VAL A O 1
ATOM 607 N N . VAL A 1 83 ? 2.389 -7.301 -21.901 1.00 97.56 83 VAL A N 1
ATOM 608 C CA . VAL A 1 83 ? 1.750 -6.103 -21.361 1.00 97.56 83 VAL A CA 1
ATOM 609 C C . VAL A 1 83 ? 1.540 -5.094 -22.487 1.00 97.56 83 VAL A C 1
ATOM 611 O O . VAL A 1 83 ? 2.512 -4.597 -23.052 1.00 97.56 83 VAL A O 1
ATOM 614 N N . ASP A 1 84 ? 0.280 -4.774 -22.773 1.00 95.12 84 ASP A N 1
ATOM 615 C CA . ASP A 1 84 ? -0.085 -3.830 -23.836 1.00 95.12 84 ASP A CA 1
ATOM 616 C C . ASP A 1 84 ? 0.179 -2.362 -23.454 1.00 95.12 84 ASP A C 1
ATOM 618 O O . ASP A 1 84 ? 0.595 -1.567 -24.294 1.00 95.12 84 ASP A O 1
ATOM 622 N N . ASP A 1 85 ? -0.043 -2.004 -22.185 1.00 96.94 85 ASP A N 1
ATOM 623 C CA . ASP A 1 85 ? 0.157 -0.654 -21.648 1.00 96.94 85 ASP A CA 1
ATOM 624 C C . ASP A 1 85 ? 1.045 -0.716 -20.397 1.00 96.94 85 ASP A C 1
ATOM 626 O O . ASP A 1 85 ? 0.640 -1.213 -19.342 1.00 96.94 85 ASP A O 1
ATOM 630 N N . LEU A 1 86 ? 2.285 -0.236 -20.529 1.00 96.69 86 LEU A N 1
ATOM 631 C CA . LEU A 1 86 ? 3.259 -0.209 -19.437 1.00 96.69 86 LEU A CA 1
ATOM 632 C C . LEU A 1 86 ? 2.922 0.846 -18.382 1.00 96.69 86 LEU A C 1
ATOM 634 O O . LEU A 1 86 ? 3.316 0.687 -17.229 1.00 96.69 86 LEU A O 1
ATOM 638 N N . ASP A 1 87 ? 2.205 1.907 -18.741 1.00 96.88 87 ASP A N 1
ATOM 639 C CA . ASP A 1 87 ? 1.902 2.999 -17.824 1.00 96.88 87 ASP A CA 1
ATOM 640 C C . ASP A 1 87 ? 0.650 2.717 -16.988 1.00 96.88 87 ASP A C 1
ATOM 642 O O . ASP A 1 87 ? 0.555 3.224 -15.865 1.00 96.88 87 ASP A O 1
ATOM 646 N N . ALA A 1 88 ? -0.262 1.874 -17.486 1.00 96.88 88 ALA A N 1
ATOM 647 C CA . ALA A 1 88 ? -1.549 1.585 -16.855 1.00 96.88 88 ALA A CA 1
ATOM 648 C C . ALA A 1 88 ? -1.954 0.095 -16.882 1.00 96.88 88 ALA A C 1
ATOM 650 O O . ALA A 1 88 ? -3.124 -0.231 -17.089 1.00 96.88 88 ALA A O 1
ATOM 651 N N . PHE A 1 89 ? -1.025 -0.830 -16.621 1.00 98.00 89 PHE A N 1
ATOM 652 C CA . PHE A 1 89 ? -1.349 -2.257 -16.520 1.00 98.00 89 PHE A CA 1
ATOM 653 C C . PHE A 1 89 ? -2.361 -2.515 -15.392 1.00 98.00 89 PHE A C 1
ATOM 655 O O . PHE A 1 89 ? -2.102 -2.201 -14.229 1.00 98.00 89 PHE A O 1
ATOM 662 N N . MET A 1 90 ? -3.507 -3.112 -15.723 1.00 96.69 90 MET A N 1
ATOM 663 C CA . MET A 1 90 ? -4.584 -3.400 -14.771 1.00 96.69 90 MET A CA 1
ATOM 664 C C . MET A 1 90 ? -4.664 -4.891 -14.458 1.00 96.69 90 MET A C 1
ATOM 666 O O . MET A 1 90 ? -4.629 -5.730 -15.355 1.00 96.69 90 MET A O 1
ATOM 670 N N . THR A 1 91 ? -4.814 -5.229 -13.178 1.00 95.62 91 THR A N 1
ATOM 671 C CA . THR A 1 91 ? -4.989 -6.618 -12.746 1.00 95.62 91 THR A CA 1
ATOM 672 C C . THR A 1 91 ? -5.873 -6.737 -11.509 1.00 95.62 91 THR A C 1
ATOM 674 O O . THR A 1 91 ? -5.867 -5.872 -10.632 1.00 95.62 91 THR A O 1
ATOM 677 N N . LYS A 1 92 ? -6.620 -7.842 -11.429 1.00 93.50 92 LYS A N 1
ATOM 678 C CA . LYS A 1 92 ? -7.363 -8.271 -10.230 1.00 93.50 92 LYS A CA 1
ATOM 679 C C . LYS A 1 92 ? -6.620 -9.341 -9.430 1.00 93.50 92 LYS A C 1
ATOM 681 O O . LYS A 1 92 ? -7.058 -9.708 -8.343 1.00 93.50 92 LYS A O 1
ATOM 686 N N . GLU A 1 93 ? -5.514 -9.841 -9.969 1.00 94.81 93 GLU A N 1
ATOM 687 C CA . GLU A 1 93 ? -4.695 -10.858 -9.326 1.00 94.81 93 GLU A CA 1
ATOM 688 C C . GLU A 1 93 ? -3.941 -10.256 -8.142 1.00 94.81 93 GLU A C 1
ATOM 690 O O . GLU A 1 93 ? -3.398 -9.154 -8.220 1.00 94.81 93 GLU A O 1
ATOM 695 N N . ALA A 1 94 ? -3.864 -11.000 -7.041 1.00 94.38 94 ALA A N 1
ATOM 696 C CA . ALA A 1 94 ? -3.124 -10.565 -5.860 1.00 94.38 94 ALA A CA 1
ATOM 697 C C . ALA A 1 94 ? -1.603 -10.769 -5.997 1.00 94.38 94 ALA A C 1
ATOM 699 O O . ALA A 1 94 ? -0.827 -10.307 -5.158 1.00 94.38 94 ALA A O 1
ATOM 700 N N . THR A 1 95 ? -1.149 -11.490 -7.024 1.00 97.06 95 THR A N 1
ATOM 701 C CA . THR A 1 95 ? 0.272 -11.713 -7.315 1.00 97.06 95 THR A CA 1
ATOM 702 C C . THR A 1 95 ? 0.482 -11.801 -8.821 1.00 97.06 95 THR A C 1
ATOM 704 O O . THR A 1 95 ? -0.216 -12.549 -9.502 1.00 97.06 95 THR A O 1
ATOM 707 N N . VAL A 1 96 ? 1.448 -11.039 -9.334 1.00 97.94 96 VAL A N 1
ATOM 708 C CA . VAL A 1 96 ? 1.841 -11.047 -10.750 1.00 97.94 96 VAL A CA 1
ATOM 709 C C . VAL A 1 96 ? 3.362 -10.966 -10.845 1.00 97.94 96 VAL A C 1
ATOM 711 O O . VAL A 1 96 ? 4.007 -10.270 -10.059 1.00 97.94 96 VAL A O 1
ATOM 714 N N . TYR A 1 97 ? 3.937 -11.673 -11.808 1.00 98.44 97 TYR A N 1
ATOM 715 C CA . TYR A 1 97 ? 5.358 -11.650 -12.131 1.00 98.44 97 TYR A CA 1
ATOM 716 C C . TYR A 1 97 ? 5.554 -11.021 -13.501 1.00 98.44 97 TYR A C 1
ATOM 718 O O . TYR A 1 97 ? 4.826 -11.362 -14.428 1.00 98.44 97 TYR A O 1
ATOM 726 N N . PHE A 1 98 ? 6.547 -10.144 -13.632 1.00 98.38 98 PHE A N 1
ATOM 727 C CA . PHE A 1 98 ? 6.836 -9.406 -14.861 1.00 98.38 98 PHE A CA 1
ATOM 728 C C . PHE A 1 98 ? 8.261 -9.668 -15.340 1.00 98.38 98 PHE A C 1
ATOM 730 O O . PHE A 1 98 ? 9.208 -9.509 -14.576 1.00 98.38 98 PHE A O 1
ATOM 737 N N . LEU A 1 99 ? 8.437 -10.008 -16.612 1.00 97.94 99 LEU A N 1
ATOM 738 C CA . LEU A 1 99 ? 9.742 -10.247 -17.224 1.00 97.94 99 LEU A CA 1
ATOM 739 C C . LEU A 1 99 ? 9.964 -9.266 -18.375 1.00 97.94 99 LEU A C 1
ATOM 741 O O . LEU A 1 99 ? 9.204 -9.268 -19.339 1.00 97.94 99 LEU A O 1
ATOM 745 N N . ALA A 1 100 ? 11.014 -8.450 -18.286 1.00 96.94 100 ALA A N 1
ATOM 746 C CA . ALA A 1 100 ? 11.425 -7.574 -19.380 1.00 96.94 100 ALA A CA 1
ATOM 747 C C . ALA A 1 100 ? 12.327 -8.323 -20.369 1.00 96.94 100 ALA A C 1
ATOM 749 O O . ALA A 1 100 ? 13.259 -9.020 -19.970 1.00 96.94 100 ALA A O 1
ATOM 750 N N . ILE A 1 101 ? 12.089 -8.128 -21.659 1.00 94.81 101 ILE A N 1
ATOM 751 C CA . ILE A 1 101 ? 12.875 -8.677 -22.760 1.00 94.81 101 ILE A CA 1
ATOM 752 C C . ILE A 1 101 ? 13.370 -7.503 -23.607 1.00 94.81 101 ILE A C 1
ATOM 754 O O . ILE A 1 101 ? 12.583 -6.647 -24.018 1.00 94.81 101 ILE A O 1
ATOM 758 N N . ASP A 1 102 ? 14.680 -7.470 -23.843 1.00 93.50 102 ASP A N 1
ATOM 759 C CA . ASP A 1 102 ? 15.321 -6.538 -24.766 1.00 93.50 102 ASP A CA 1
ATOM 760 C C . ASP A 1 102 ? 15.194 -7.076 -26.197 1.00 93.50 102 ASP A C 1
ATOM 762 O O . ASP A 1 102 ? 15.787 -8.100 -26.536 1.00 93.50 102 ASP A O 1
ATOM 766 N N . CYS A 1 103 ? 14.425 -6.396 -27.047 1.00 89.06 103 CYS A N 1
ATOM 767 C CA . CYS A 1 103 ? 14.231 -6.818 -28.438 1.00 89.06 103 CYS A CA 1
ATOM 768 C C . CYS A 1 103 ? 15.491 -6.665 -29.300 1.00 89.06 103 CYS A C 1
ATOM 770 O O . CYS A 1 103 ? 15.558 -7.241 -30.385 1.00 89.06 103 CYS A O 1
ATOM 772 N N . GLU A 1 104 ? 16.472 -5.881 -28.846 1.00 90.38 104 GLU A N 1
ATOM 773 C CA . GLU A 1 104 ? 17.743 -5.685 -29.545 1.00 90.38 104 GLU A CA 1
ATOM 774 C C . GLU A 1 104 ? 18.824 -6.685 -29.097 1.00 90.38 104 GLU A C 1
ATOM 776 O O . GLU A 1 104 ? 19.945 -6.617 -29.601 1.00 90.38 104 GLU A O 1
ATOM 781 N N . ASP A 1 105 ? 18.503 -7.583 -28.154 1.00 86.00 105 ASP A N 1
ATOM 782 C CA . ASP A 1 105 ? 19.395 -8.620 -27.606 1.00 86.00 105 ASP A CA 1
ATOM 783 C C . ASP A 1 105 ? 20.722 -8.068 -27.036 1.00 86.00 105 ASP A C 1
ATOM 785 O O . ASP A 1 105 ? 21.753 -8.743 -27.001 1.00 86.00 105 ASP A O 1
ATOM 789 N N . LYS A 1 106 ? 20.725 -6.806 -26.574 1.00 89.94 106 LYS A N 1
ATOM 790 C CA . LYS A 1 106 ? 21.902 -6.191 -25.930 1.00 89.94 106 LYS A CA 1
ATOM 791 C C . LYS A 1 106 ? 22.042 -6.622 -24.475 1.00 89.94 106 LYS A C 1
ATOM 793 O O . LYS A 1 106 ? 23.157 -6.652 -23.950 1.00 89.94 106 LYS A O 1
ATOM 798 N N . HIS A 1 107 ? 20.926 -6.949 -23.831 1.00 91.12 107 HIS A N 1
ATOM 799 C CA . HIS A 1 107 ? 20.876 -7.399 -22.448 1.00 91.12 107 HIS A CA 1
ATOM 800 C C . HIS A 1 107 ? 20.071 -8.690 -22.338 1.00 91.12 107 HIS A C 1
ATOM 802 O O . HIS A 1 107 ? 18.942 -8.790 -22.813 1.00 91.12 107 HIS A O 1
ATOM 808 N N . GLN A 1 108 ? 20.643 -9.675 -21.648 1.00 92.38 108 GLN A N 1
ATOM 809 C CA . GLN A 1 108 ? 19.935 -10.915 -21.352 1.00 92.38 108 GLN A CA 1
ATOM 810 C C . GLN A 1 108 ? 18.763 -10.658 -20.390 1.00 92.38 108 GLN A C 1
ATOM 812 O O . GLN A 1 108 ? 18.893 -9.815 -19.491 1.00 92.38 108 GLN A O 1
ATOM 817 N N . PRO A 1 109 ? 17.657 -11.418 -20.507 1.00 93.50 109 PRO A N 1
ATOM 818 C CA . PRO A 1 109 ? 16.568 -11.356 -19.545 1.00 93.50 109 PRO A CA 1
ATOM 819 C C . PRO A 1 109 ? 17.030 -11.597 -18.099 1.00 93.50 109 PRO A C 1
ATOM 821 O O . PRO A 1 109 ? 17.811 -12.514 -17.819 1.00 93.50 109 PRO A O 1
ATOM 824 N N . GLY A 1 110 ? 16.555 -10.752 -17.184 1.00 93.75 110 GLY A N 1
ATOM 825 C CA . GLY A 1 110 ? 16.684 -10.942 -15.739 1.00 93.75 110 GLY A CA 1
ATOM 826 C C . GLY A 1 110 ? 15.707 -11.967 -15.170 1.00 93.75 110 GLY A C 1
ATOM 827 O O . GLY A 1 110 ? 15.033 -12.687 -15.901 1.00 93.75 110 GLY A O 1
ATOM 828 N N . ASP A 1 111 ? 15.622 -12.010 -13.842 1.00 94.56 111 ASP A N 1
ATOM 829 C CA . ASP A 1 111 ? 14.586 -12.780 -13.155 1.00 94.56 111 ASP A CA 1
ATOM 830 C C . ASP A 1 111 ? 13.247 -12.019 -13.196 1.00 94.56 111 ASP A C 1
ATOM 832 O O . ASP A 1 111 ? 13.249 -10.782 -13.144 1.00 94.56 111 ASP A O 1
ATOM 836 N N . PRO A 1 112 ? 12.093 -12.713 -13.257 1.00 96.88 112 PRO A N 1
ATOM 837 C CA . PRO A 1 112 ? 10.798 -12.050 -13.208 1.00 96.88 112 PRO A CA 1
ATOM 838 C C . PRO A 1 112 ? 10.619 -11.217 -11.932 1.00 96.88 112 PRO A C 1
ATOM 840 O O . PRO A 1 112 ? 10.732 -11.718 -10.810 1.00 96.88 112 PRO A O 1
ATOM 843 N N . GLN A 1 113 ? 10.279 -9.941 -12.097 1.00 97.75 113 GLN A N 1
ATOM 844 C CA . GLN A 1 113 ? 9.940 -9.059 -10.994 1.00 97.75 113 GLN A CA 1
ATOM 845 C C . GLN A 1 113 ? 8.586 -9.461 -10.418 1.00 97.75 113 GLN A C 1
ATOM 847 O O . GLN A 1 113 ? 7.545 -9.309 -11.057 1.00 97.75 113 GLN A O 1
ATOM 852 N N . ARG A 1 114 ? 8.605 -9.917 -9.170 1.00 97.94 114 ARG A N 1
ATOM 853 C CA . ARG A 1 114 ? 7.405 -10.224 -8.394 1.00 97.94 114 ARG A CA 1
ATOM 854 C C . ARG A 1 114 ? 6.742 -8.945 -7.887 1.00 97.94 114 ARG A C 1
ATOM 856 O O . ARG A 1 114 ? 7.401 -8.104 -7.268 1.00 97.94 114 ARG A O 1
ATOM 863 N N . TRP A 1 115 ? 5.434 -8.849 -8.080 1.00 97.94 115 TRP A N 1
ATOM 864 C CA . TRP A 1 115 ? 4.559 -7.879 -7.436 1.00 97.94 115 TRP A CA 1
ATOM 865 C C . TRP A 1 115 ? 3.473 -8.605 -6.639 1.00 97.94 115 TRP A C 1
ATOM 867 O O . TRP A 1 115 ? 2.904 -9.594 -7.097 1.00 97.94 115 TRP A O 1
ATOM 877 N N . VAL A 1 116 ? 3.199 -8.105 -5.434 1.00 96.62 116 VAL A N 1
ATOM 878 C CA . VAL A 1 116 ? 2.198 -8.648 -4.511 1.00 96.62 116 VAL A CA 1
ATOM 879 C C . VAL A 1 116 ? 1.278 -7.513 -4.093 1.00 96.62 116 VAL A C 1
ATOM 881 O O . VAL A 1 116 ? 1.753 -6.451 -3.683 1.00 96.62 116 VAL A O 1
ATOM 884 N N . ALA A 1 117 ? -0.028 -7.736 -4.194 1.00 94.50 117 ALA A N 1
ATOM 885 C CA . ALA A 1 117 ? -1.025 -6.757 -3.807 1.00 94.50 117 ALA A CA 1
ATOM 886 C C . ALA A 1 117 ? -1.049 -6.549 -2.287 1.00 94.50 117 ALA A C 1
ATOM 888 O O . ALA A 1 117 ? -0.928 -7.485 -1.494 1.00 94.50 117 ALA A O 1
ATOM 889 N N . GLU A 1 118 ? -1.279 -5.307 -1.875 1.00 90.44 118 GLU A N 1
ATOM 890 C CA . GLU A 1 118 ? -1.601 -4.989 -0.489 1.00 90.44 118 GLU A CA 1
ATOM 891 C C . GLU A 1 118 ? -3.078 -5.329 -0.229 1.00 90.44 118 GLU A C 1
ATOM 893 O O . GLU A 1 118 ? -3.974 -4.654 -0.738 1.00 90.44 118 GLU A O 1
ATOM 898 N N . LEU A 1 119 ? -3.341 -6.366 0.570 1.00 90.94 119 LEU A N 1
ATOM 899 C CA . LEU A 1 119 ? -4.704 -6.719 0.980 1.00 90.94 119 LEU A CA 1
ATOM 900 C C . LEU A 1 119 ? -5.235 -5.704 1.995 1.00 90.94 119 LEU A C 1
ATOM 902 O O . LEU A 1 119 ? -4.522 -5.320 2.921 1.00 90.94 119 LEU A O 1
ATOM 906 N N . LYS A 1 120 ? -6.497 -5.292 1.874 1.00 88.31 120 LYS A N 1
ATOM 907 C CA . LYS A 1 120 ? -7.179 -4.386 2.811 1.00 88.31 120 LYS A CA 1
ATOM 908 C C . LYS A 1 120 ? -8.423 -5.051 3.362 1.00 88.31 120 LYS A C 1
ATOM 910 O O . LYS A 1 120 ? -9.430 -5.149 2.669 1.00 88.31 120 LYS A O 1
ATOM 915 N N . VAL A 1 121 ? -8.340 -5.466 4.622 1.00 89.38 121 VAL A N 1
ATOM 916 C CA . VAL A 1 121 ? -9.459 -6.057 5.359 1.00 89.38 121 VAL A CA 1
ATOM 917 C C . VAL A 1 121 ? -10.282 -4.948 6.005 1.00 89.38 121 VAL A C 1
ATOM 919 O O . VAL A 1 121 ? -9.737 -4.043 6.640 1.00 89.38 121 VAL A O 1
ATOM 922 N N . ARG A 1 122 ? -11.600 -5.027 5.855 1.00 88.06 122 ARG A N 1
ATOM 923 C CA . ARG A 1 122 ? -12.588 -4.158 6.492 1.00 88.06 122 ARG A CA 1
ATOM 924 C C . ARG A 1 122 ? -13.586 -5.016 7.254 1.00 88.06 122 ARG A C 1
ATOM 926 O O . ARG A 1 122 ? -13.835 -6.163 6.894 1.00 88.06 122 ARG A O 1
ATOM 933 N N . HIS A 1 123 ? -14.170 -4.431 8.290 1.00 87.50 123 HIS A N 1
ATOM 934 C CA . HIS A 1 123 ? -15.278 -5.033 9.010 1.00 87.50 123 HIS A CA 1
ATOM 935 C C . HIS A 1 123 ? -16.411 -4.017 9.158 1.00 87.50 123 HIS A C 1
ATOM 937 O O . HIS A 1 123 ? -16.178 -2.809 9.244 1.00 87.50 123 HIS A O 1
ATOM 943 N N . GLN A 1 124 ? -17.642 -4.509 9.213 1.00 86.44 124 GLN A N 1
ATOM 944 C CA . GLN A 1 124 ? -18.823 -3.726 9.541 1.00 86.44 124 GLN A CA 1
ATOM 945 C C . GLN A 1 124 ? -19.632 -4.470 10.599 1.00 86.44 124 GLN A C 1
ATOM 947 O O . GLN A 1 124 ? -19.885 -5.661 10.453 1.00 86.44 124 GLN A O 1
ATOM 952 N N . VAL A 1 125 ? -20.068 -3.760 11.642 1.00 86.50 125 VAL A N 1
ATOM 953 C CA . VAL A 1 125 ? -20.965 -4.302 12.670 1.00 86.50 125 VAL A CA 1
ATOM 954 C C . VAL A 1 125 ? -22.324 -3.618 12.555 1.00 86.50 125 VAL A C 1
ATOM 956 O O . VAL A 1 125 ? -22.417 -2.398 12.693 1.00 86.50 125 VAL A O 1
ATOM 959 N N . LYS A 1 126 ? -23.386 -4.388 12.303 1.00 85.06 126 LYS A N 1
ATOM 960 C CA . LYS A 1 126 ? -24.776 -3.905 12.260 1.00 85.06 126 LYS A CA 1
ATOM 961 C C . LYS A 1 126 ? -25.562 -4.468 13.437 1.00 85.06 126 LYS A C 1
ATOM 963 O O . LYS A 1 126 ? -25.506 -5.665 13.693 1.00 85.06 126 LYS A O 1
ATOM 968 N N . ALA A 1 127 ? -26.311 -3.623 14.140 1.00 82.12 127 ALA A N 1
ATOM 969 C CA . ALA A 1 127 ? -27.268 -4.084 15.143 1.00 82.12 127 ALA A CA 1
ATOM 970 C C . ALA A 1 127 ? -28.538 -4.594 14.444 1.00 82.12 127 ALA A C 1
ATOM 972 O O . ALA A 1 127 ? -29.133 -3.871 13.644 1.00 82.12 127 ALA A O 1
ATOM 973 N N . ILE A 1 128 ? -28.936 -5.832 14.735 1.00 79.19 128 ILE A N 1
ATOM 974 C CA . ILE A 1 128 ? -30.145 -6.476 14.217 1.00 79.19 128 ILE A CA 1
ATOM 975 C C . ILE A 1 128 ? -30.904 -7.039 15.421 1.00 79.19 128 ILE A C 1
ATOM 977 O O . ILE A 1 128 ? -30.528 -8.073 15.972 1.00 79.19 128 ILE A O 1
ATOM 981 N N . ALA A 1 129 ? -31.964 -6.337 15.835 1.00 77.00 129 ALA A N 1
ATOM 982 C CA . ALA A 1 129 ? -32.703 -6.619 17.070 1.00 77.00 129 ALA A CA 1
ATOM 983 C C . ALA A 1 129 ? -31.756 -6.729 18.289 1.00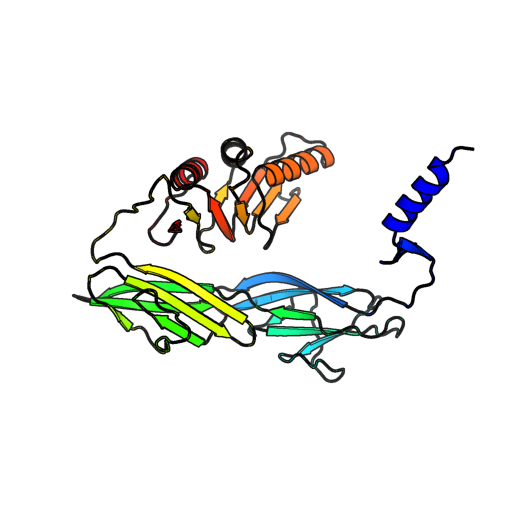 77.00 129 ALA A C 1
ATOM 985 O O . ALA A 1 129 ? -31.012 -5.787 18.560 1.00 77.00 129 ALA A O 1
ATOM 986 N N . ASP A 1 130 ? -31.752 -7.870 18.983 1.00 73.44 130 ASP A N 1
ATOM 987 C CA . ASP A 1 130 ? -30.928 -8.122 20.177 1.00 73.44 130 ASP A CA 1
ATOM 988 C C . ASP A 1 130 ? -29.520 -8.657 19.855 1.00 73.44 130 ASP A C 1
ATOM 990 O O . ASP A 1 130 ? -28.741 -8.978 20.755 1.00 73.44 130 ASP A O 1
ATOM 994 N N . LYS A 1 131 ? -29.178 -8.779 18.568 1.00 79.94 131 LYS A N 1
ATOM 995 C CA . LYS A 1 131 ? -27.896 -9.309 18.098 1.00 79.94 131 LYS A CA 1
ATOM 996 C C . LYS A 1 131 ? -27.133 -8.282 17.279 1.00 79.94 131 LYS A C 1
ATOM 998 O O . LYS A 1 131 ? -27.667 -7.271 16.818 1.00 79.94 131 LYS A O 1
ATOM 1003 N N . ARG A 1 132 ? -25.846 -8.549 17.077 1.00 88.75 132 ARG A N 1
ATOM 1004 C CA . ARG A 1 132 ? -25.008 -7.783 16.156 1.00 88.75 132 ARG A CA 1
ATOM 1005 C C . ARG A 1 132 ? -24.476 -8.715 15.087 1.00 88.75 132 ARG A C 1
ATOM 1007 O O . ARG A 1 132 ? -24.030 -9.811 15.396 1.00 88.75 132 ARG A O 1
ATOM 1014 N N . GLN A 1 133 ? -24.526 -8.279 13.842 1.00 93.31 133 GLN A N 1
ATOM 1015 C CA . GLN A 1 133 ? -23.997 -9.011 12.705 1.00 93.31 133 GLN A CA 1
ATOM 1016 C C . GLN A 1 133 ? -22.696 -8.357 12.252 1.00 93.31 133 GLN A C 1
ATOM 1018 O O . GLN A 1 133 ? -22.647 -7.140 12.060 1.00 93.31 133 GLN A O 1
ATOM 1023 N N . VAL A 1 134 ? -21.656 -9.166 12.084 1.00 93.31 134 VAL A N 1
ATOM 1024 C CA . VAL A 1 134 ? -20.358 -8.759 11.552 1.00 93.31 134 VAL A CA 1
ATOM 1025 C C . VAL A 1 134 ? -20.276 -9.174 10.090 1.00 93.31 134 VAL A C 1
ATOM 1027 O O . VAL A 1 134 ? -20.554 -10.317 9.739 1.00 93.31 134 VAL A O 1
ATOM 1030 N N . THR A 1 135 ? -19.894 -8.238 9.231 1.00 94.50 135 THR A N 1
ATOM 1031 C CA . THR A 1 135 ? -19.543 -8.483 7.828 1.00 94.50 135 THR A CA 1
ATOM 1032 C C . THR A 1 135 ? -18.066 -8.168 7.647 1.00 94.50 135 THR A C 1
ATOM 1034 O O . THR A 1 135 ? -17.617 -7.106 8.078 1.00 94.50 135 THR A O 1
ATOM 1037 N N . LEU A 1 136 ? -17.321 -9.087 7.039 1.00 94.50 136 LEU A N 1
ATOM 1038 C CA . LEU A 1 136 ? -15.926 -8.906 6.652 1.00 94.50 136 LEU A CA 1
ATOM 1039 C C . LEU A 1 136 ? -15.823 -8.763 5.139 1.00 94.50 136 LEU A C 1
ATOM 1041 O O . LEU A 1 136 ? -16.496 -9.468 4.387 1.00 94.50 136 LEU A O 1
ATOM 1045 N N . GLU A 1 137 ? -14.940 -7.875 4.705 1.00 92.12 137 GLU A N 1
ATOM 1046 C CA . GLU A 1 137 ? -14.617 -7.665 3.298 1.00 92.12 137 GLU A CA 1
ATOM 1047 C C . GLU A 1 137 ? -13.105 -7.522 3.147 1.00 92.12 137 GLU A C 1
ATOM 1049 O O . GLU A 1 137 ? -12.442 -6.917 3.992 1.00 92.12 137 GLU A O 1
ATOM 1054 N N . CYS A 1 138 ? -12.553 -8.058 2.061 1.00 92.31 138 CYS A N 1
ATOM 1055 C CA . CYS A 1 138 ? -11.156 -7.861 1.700 1.00 92.31 138 CYS A CA 1
ATOM 1056 C C . CYS A 1 138 ? -11.054 -7.384 0.256 1.00 92.31 138 CYS A C 1
ATOM 1058 O O . CYS A 1 138 ? -11.728 -7.912 -0.630 1.00 92.31 138 CYS A O 1
ATOM 1060 N N . VAL A 1 139 ? -10.195 -6.390 0.040 1.00 89.50 139 VAL A N 1
ATOM 1061 C CA . VAL A 1 139 ? -9.896 -5.827 -1.277 1.00 89.50 139 VAL A CA 1
ATOM 1062 C C . VAL A 1 139 ? -8.376 -5.853 -1.500 1.00 89.50 139 VAL A C 1
ATOM 1064 O O . VAL A 1 139 ? -7.662 -5.284 -0.671 1.00 89.50 139 VAL A O 1
ATOM 1067 N N . PRO A 1 140 ? -7.860 -6.479 -2.577 1.00 90.12 140 PRO A N 1
ATOM 1068 C CA . PRO A 1 140 ? -8.573 -7.358 -3.511 1.00 90.12 140 PRO A CA 1
ATOM 1069 C C . PRO A 1 140 ? -9.169 -8.591 -2.812 1.00 90.12 140 PRO A C 1
ATOM 1071 O O . PRO A 1 140 ? -8.857 -8.870 -1.650 1.00 90.12 140 PRO A O 1
ATOM 1074 N N . SER A 1 141 ? -10.059 -9.299 -3.517 1.00 91.62 141 SER A N 1
ATOM 1075 C CA . SER A 1 141 ? -10.764 -10.464 -2.971 1.00 91.62 141 SER A CA 1
ATOM 1076 C C . SER A 1 141 ? -9.775 -11.512 -2.462 1.00 91.62 141 SER A C 1
ATOM 1078 O O . SER A 1 141 ? -8.799 -11.846 -3.134 1.00 91.62 141 SER A O 1
ATOM 1080 N N . ALA A 1 142 ? -10.026 -12.012 -1.257 1.00 95.06 142 ALA A N 1
ATOM 1081 C CA . ALA A 1 142 ? -9.163 -12.961 -0.580 1.00 95.06 142 ALA A CA 1
ATOM 1082 C C . ALA A 1 142 ? -9.993 -13.940 0.243 1.00 95.06 142 ALA A C 1
ATOM 1084 O O . ALA A 1 142 ? -11.079 -13.613 0.726 1.00 95.06 142 ALA A O 1
ATOM 1085 N N . THR A 1 143 ? -9.439 -15.131 0.448 1.00 96.88 143 THR A N 1
ATOM 1086 C CA . THR A 1 143 ? -9.961 -16.062 1.450 1.00 96.88 143 THR A CA 1
ATOM 1087 C C . THR A 1 143 ? -9.678 -15.500 2.838 1.00 96.88 143 THR A C 1
ATOM 1089 O O . THR A 1 143 ? -8.588 -14.973 3.070 1.00 96.88 143 THR A O 1
ATOM 1092 N N . MET A 1 144 ? -10.651 -15.574 3.746 1.00 97.81 144 MET A N 1
ATOM 1093 C CA . MET A 1 144 ? -10.528 -15.017 5.093 1.00 97.81 144 MET A CA 1
ATOM 1094 C C . MET A 1 144 ? -10.815 -16.067 6.165 1.00 97.81 144 MET A C 1
ATOM 1096 O O . MET A 1 144 ? -11.726 -16.880 6.025 1.00 97.81 144 MET A O 1
ATOM 1100 N N . GLN A 1 145 ? -10.051 -16.019 7.252 1.00 98.12 145 GLN A N 1
ATOM 1101 C CA . GLN A 1 145 ? -10.290 -16.758 8.490 1.00 98.12 145 GLN A CA 1
ATOM 1102 C C . GLN A 1 145 ? -10.287 -15.786 9.667 1.00 98.12 145 GLN A C 1
ATOM 1104 O O . GLN A 1 145 ? -9.589 -14.771 9.617 1.00 98.12 145 GLN A O 1
ATOM 1109 N N . TYR A 1 146 ? -11.057 -16.068 10.715 1.00 98.06 146 TYR A N 1
ATOM 1110 C CA . TYR A 1 146 ? -11.192 -15.160 11.846 1.00 98.06 146 TYR A CA 1
ATOM 1111 C C . TYR A 1 146 ? -11.329 -15.862 13.199 1.00 98.06 146 TYR A C 1
ATOM 1113 O O . TYR A 1 146 ? -11.742 -17.018 13.297 1.00 98.06 146 TYR A O 1
ATOM 1121 N N . THR A 1 147 ? -11.008 -15.117 14.254 1.00 97.31 147 THR A N 1
ATOM 1122 C CA . THR A 1 147 ? -11.251 -15.469 15.662 1.00 97.31 147 THR A CA 1
ATOM 1123 C C . THR A 1 147 ? -11.814 -14.247 16.388 1.00 97.31 147 THR A C 1
ATOM 1125 O O . THR A 1 147 ? -11.650 -13.115 15.932 1.00 97.31 147 THR A O 1
ATOM 1128 N N . LEU A 1 148 ? -12.528 -14.461 17.496 1.00 95.31 148 LEU A N 1
ATOM 1129 C CA . LEU A 1 148 ? -13.194 -13.394 18.265 1.00 95.31 148 LEU A CA 1
ATOM 1130 C C . LEU A 1 148 ? -12.616 -13.193 19.674 1.00 95.31 148 LEU A C 1
ATOM 1132 O O . LEU A 1 148 ? -13.052 -12.303 20.409 1.00 95.31 148 LEU A O 1
ATOM 1136 N N . ASP A 1 149 ? -11.647 -14.024 20.044 1.00 91.00 149 ASP A N 1
ATOM 1137 C CA . ASP A 1 149 ? -10.993 -14.073 21.350 1.00 91.00 149 ASP A CA 1
ATOM 1138 C C . ASP A 1 149 ? -9.534 -13.581 21.310 1.00 91.00 149 ASP A C 1
ATOM 1140 O O . ASP A 1 149 ? -8.845 -13.615 22.326 1.00 91.00 149 ASP A O 1
ATOM 1144 N N . GLY A 1 150 ? -9.058 -13.108 20.152 1.00 88.00 150 GLY A N 1
ATOM 1145 C CA . GLY A 1 150 ? -7.673 -12.678 19.957 1.00 88.00 150 GLY A CA 1
ATOM 1146 C C . GLY A 1 150 ? -6.675 -13.796 19.632 1.00 88.00 150 GLY A C 1
ATOM 1147 O O . GLY A 1 150 ? -5.490 -13.503 19.479 1.00 88.00 150 GLY A O 1
ATOM 1148 N N . SER A 1 151 ? -7.111 -15.055 19.520 1.00 94.50 151 SER A N 1
ATOM 1149 C CA . SER A 1 151 ? -6.238 -16.168 19.119 1.00 94.50 151 SER A CA 1
ATOM 1150 C C . SER A 1 151 ? -5.797 -16.069 17.649 1.00 94.50 151 SER A C 1
ATOM 1152 O O . SER A 1 151 ? -6.338 -15.278 16.873 1.00 94.50 151 SER A O 1
ATOM 1154 N N . ASN A 1 152 ? -4.791 -16.857 17.252 1.00 94.75 152 ASN A N 1
ATOM 1155 C CA . ASN A 1 152 ? -4.227 -16.822 15.899 1.00 94.75 152 ASN A CA 1
ATOM 1156 C C . ASN A 1 152 ? -5.305 -17.092 14.826 1.00 94.75 152 ASN A C 1
ATOM 1158 O O . ASN A 1 152 ? -5.832 -18.203 14.763 1.00 94.75 152 ASN A O 1
ATOM 1162 N N . PRO A 1 153 ? -5.595 -16.134 13.925 1.00 95.94 153 PRO A N 1
ATOM 1163 C CA . PRO A 1 153 ? -6.675 -16.286 12.954 1.00 95.94 153 PRO A CA 1
ATOM 1164 C C . PRO A 1 153 ? -6.416 -17.346 11.879 1.00 95.94 153 PRO A C 1
ATOM 1166 O O . PRO A 1 153 ? -7.370 -17.780 11.246 1.00 95.94 153 PRO A O 1
ATOM 1169 N N . LYS A 1 154 ? -5.167 -17.799 11.681 1.00 95.38 154 LYS A N 1
ATOM 1170 C CA . LYS A 1 154 ? -4.848 -18.881 10.725 1.00 95.38 154 LYS A CA 1
ATOM 1171 C C . LYS A 1 154 ? -5.433 -20.241 11.120 1.00 95.38 154 LYS A C 1
ATOM 1173 O O . LYS A 1 154 ? -5.635 -21.099 10.267 1.00 95.38 154 LYS A O 1
ATOM 1178 N N . ASP A 1 155 ? -5.685 -20.420 12.412 1.00 94.31 155 ASP A N 1
ATOM 1179 C CA . ASP A 1 155 ? -6.311 -21.614 12.985 1.00 94.31 155 ASP A CA 1
ATOM 1180 C C . ASP A 1 155 ? -7.805 -21.365 13.280 1.00 94.31 155 ASP A C 1
ATOM 1182 O O . ASP A 1 155 ? -8.468 -22.163 13.941 1.00 94.31 155 ASP A O 1
ATOM 1186 N N . GLY A 1 156 ? -8.323 -20.218 12.823 1.00 94.25 156 GLY A N 1
ATOM 1187 C CA . GLY A 1 156 ? -9.665 -19.732 13.100 1.00 94.25 156 GLY A CA 1
ATOM 1188 C C . GLY A 1 156 ? -10.742 -20.297 12.178 1.00 94.25 156 GLY A C 1
ATOM 1189 O O . GLY A 1 156 ? -10.525 -21.183 11.348 1.00 94.25 156 GLY A O 1
ATOM 1190 N N . GLN A 1 157 ? -11.941 -19.740 12.314 1.00 96.62 157 GLN A N 1
ATOM 1191 C CA . GLN A 1 157 ? -13.083 -20.108 11.490 1.00 96.62 157 GLN A CA 1
ATOM 1192 C C . GLN A 1 157 ? -12.970 -19.464 10.105 1.00 96.62 157 GLN A C 1
ATOM 1194 O O . GLN A 1 157 ? -12.661 -18.281 9.989 1.00 96.62 157 GLN A O 1
ATOM 1199 N N . VAL A 1 158 ? -13.250 -20.228 9.047 1.00 97.50 158 VAL A N 1
ATOM 1200 C CA . VAL A 1 158 ? -13.344 -19.687 7.683 1.00 97.50 158 VAL A CA 1
ATOM 1201 C C . VAL A 1 158 ? -14.529 -18.726 7.598 1.00 97.50 158 VAL A C 1
ATOM 1203 O O . VAL A 1 158 ? -15.631 -19.058 8.032 1.00 97.50 158 VAL A O 1
ATOM 1206 N N . TYR A 1 159 ? -14.303 -17.544 7.031 1.00 97.25 159 TYR A N 1
ATOM 1207 C CA . TYR A 1 159 ? -15.358 -16.586 6.730 1.00 97.25 159 TYR A CA 1
ATOM 1208 C C . TYR A 1 159 ? -15.943 -16.869 5.344 1.00 97.25 159 TYR A C 1
ATOM 1210 O O . TYR A 1 159 ? -15.289 -16.638 4.326 1.00 97.25 159 TYR A O 1
ATOM 1218 N N . ASP A 1 160 ? -17.181 -17.353 5.315 1.00 94.75 160 ASP A N 1
ATOM 1219 C CA . ASP A 1 160 ? -17.968 -17.607 4.105 1.00 94.75 160 ASP A CA 1
ATOM 1220 C C . ASP A 1 160 ? -19.193 -16.680 3.989 1.00 94.75 160 ASP A C 1
ATOM 1222 O O . ASP A 1 160 ? -19.654 -16.394 2.884 1.00 94.75 160 ASP A O 1
ATOM 1226 N N . GLN A 1 161 ? -19.696 -16.171 5.116 1.00 95.44 161 GLN A N 1
ATOM 1227 C CA . GLN A 1 161 ? -20.857 -15.288 5.194 1.00 95.44 161 GLN A CA 1
ATOM 1228 C C . GLN A 1 161 ? -20.832 -14.417 6.465 1.00 95.44 161 GLN A C 1
ATOM 1230 O O . GLN A 1 161 ? -20.116 -14.734 7.420 1.00 95.44 161 GLN A O 1
ATOM 1235 N N . PRO A 1 162 ? -21.632 -13.332 6.524 1.00 95.81 162 PRO A N 1
ATOM 1236 C CA . PRO A 1 162 ? -21.786 -12.543 7.741 1.00 95.81 162 PRO A CA 1
ATOM 1237 C C . PRO A 1 162 ? -22.208 -13.403 8.939 1.00 95.81 162 PRO A C 1
ATOM 1239 O O . PRO A 1 162 ? -23.113 -14.229 8.825 1.00 95.81 162 PRO A O 1
ATOM 1242 N N . PHE A 1 163 ? -21.603 -13.167 10.102 1.00 94.75 163 PHE A N 1
ATOM 1243 C CA . PHE A 1 163 ? -21.838 -13.959 11.313 1.00 94.75 163 PHE A CA 1
ATOM 1244 C C . PHE A 1 163 ? -22.368 -13.102 12.464 1.00 94.75 163 PHE A C 1
ATOM 1246 O O . PHE A 1 163 ? -22.178 -11.886 12.506 1.00 94.75 163 PHE A O 1
ATOM 1253 N N . GLU A 1 164 ? -23.057 -13.734 13.410 1.00 93.69 164 GLU A N 1
ATOM 1254 C CA . GLU A 1 164 ? -23.634 -13.056 14.570 1.00 93.69 164 GLU A CA 1
ATOM 1255 C C . GLU A 1 164 ? -22.684 -13.068 15.771 1.00 93.69 164 GLU A C 1
ATOM 1257 O O . GLU A 1 164 ? -21.988 -14.049 16.030 1.00 93.69 164 GLU A O 1
ATOM 1262 N N . ILE A 1 165 ? -22.706 -11.985 16.546 1.00 92.31 165 ILE A N 1
ATOM 1263 C CA . ILE A 1 165 ? -21.997 -11.846 17.815 1.00 92.31 165 ILE A CA 1
ATOM 1264 C C . ILE A 1 165 ? -22.945 -11.336 18.910 1.00 92.31 165 ILE A C 1
ATOM 1266 O O . ILE A 1 165 ? -23.946 -10.663 18.639 1.00 92.31 165 ILE A O 1
ATOM 1270 N N . GLY A 1 166 ? -22.604 -11.647 20.164 1.00 88.88 166 GLY A N 1
ATOM 1271 C CA . GLY A 1 166 ? -23.326 -11.190 21.356 1.00 88.88 166 GLY A CA 1
ATOM 1272 C C . GLY A 1 166 ? -23.154 -9.695 21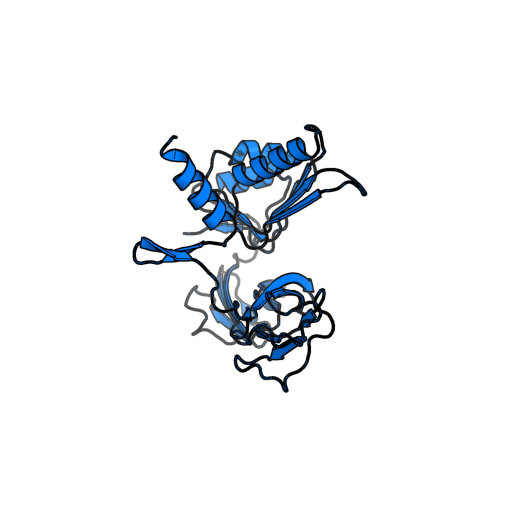.639 1.00 88.88 166 GLY A C 1
ATOM 1273 O O . GLY A 1 166 ? -22.665 -8.938 20.799 1.00 88.88 166 GLY A O 1
ATOM 1274 N N . THR A 1 167 ? -23.538 -9.243 22.832 1.00 86.38 167 THR A N 1
ATOM 1275 C CA . THR A 1 167 ? -23.474 -7.825 23.243 1.00 86.38 167 THR A CA 1
ATOM 1276 C C . THR A 1 167 ? -22.153 -7.430 23.903 1.00 86.38 167 THR A C 1
ATOM 1278 O O . THR A 1 167 ? -21.874 -6.238 24.006 1.00 86.38 167 THR A O 1
ATOM 1281 N N . GLN A 1 168 ? -21.331 -8.396 24.314 1.00 86.88 168 GLN A N 1
ATOM 1282 C CA . GLN A 1 168 ? -20.018 -8.170 24.918 1.00 86.88 168 GLN A CA 1
ATOM 1283 C C . GLN A 1 168 ? -18.983 -7.624 23.922 1.00 86.88 168 GLN A C 1
ATOM 1285 O O . GLN A 1 168 ? -19.158 -7.727 22.709 1.00 86.88 168 GLN A O 1
ATOM 1290 N N . ALA A 1 169 ? -17.888 -7.060 24.421 1.00 85.88 169 ALA A N 1
ATOM 1291 C CA . ALA A 1 169 ? -16.751 -6.710 23.579 1.00 85.88 169 ALA A CA 1
ATOM 1292 C C . ALA A 1 169 ? -16.054 -7.968 23.023 1.00 85.88 169 ALA A C 1
ATOM 1294 O O . ALA A 1 169 ? -16.031 -9.010 23.680 1.00 85.88 169 ALA A O 1
ATOM 1295 N N . PHE A 1 170 ? -15.473 -7.860 21.827 1.00 88.62 170 PHE A N 1
ATOM 1296 C CA . PHE A 1 170 ? -14.711 -8.926 21.170 1.00 88.62 170 PHE A CA 1
ATOM 1297 C C . PHE A 1 170 ? -13.406 -8.389 20.589 1.00 88.62 170 PHE A C 1
ATOM 1299 O O . PHE A 1 170 ? -13.346 -7.246 20.125 1.00 88.62 170 PHE A O 1
ATOM 1306 N N . LYS A 1 171 ? -12.385 -9.250 20.552 1.00 89.38 171 LYS A N 1
ATOM 1307 C CA . LYS A 1 171 ? -11.125 -8.998 19.853 1.00 89.38 171 LYS A CA 1
ATOM 1308 C C . LYS A 1 171 ? -11.123 -9.813 18.563 1.00 89.38 171 LYS A C 1
ATOM 1310 O O . LYS A 1 171 ? -10.868 -11.013 18.574 1.00 89.38 171 LYS A O 1
ATOM 1315 N N . LEU A 1 172 ? -11.469 -9.157 17.463 1.00 92.06 172 LEU A N 1
ATOM 1316 C CA . LEU A 1 172 ? -11.584 -9.773 16.150 1.00 92.06 172 LEU A CA 1
ATOM 1317 C C . LEU A 1 172 ? -10.214 -9.784 15.464 1.00 92.06 172 LEU A C 1
ATOM 1319 O O . LEU A 1 172 ? -9.699 -8.737 15.076 1.00 92.06 172 LEU A O 1
ATOM 1323 N N . MET A 1 173 ? -9.657 -10.974 15.270 1.00 94.44 173 MET A N 1
ATOM 1324 C CA . MET A 1 173 ? -8.492 -11.187 14.412 1.00 94.44 173 MET A CA 1
ATOM 1325 C C . MET A 1 173 ? -8.962 -11.733 13.068 1.00 94.44 173 MET A C 1
ATOM 1327 O O . MET A 1 173 ? -9.814 -12.618 13.038 1.00 94.44 173 MET A O 1
ATOM 1331 N N . VAL A 1 174 ? -8.395 -11.253 11.962 1.00 96.69 174 VAL A N 1
ATOM 1332 C CA . VAL A 1 174 ? -8.705 -11.734 10.608 1.00 96.69 174 VAL A CA 1
ATOM 1333 C C . VAL A 1 174 ? -7.415 -12.014 9.851 1.00 96.69 174 VAL A C 1
ATOM 1335 O O . VAL A 1 174 ? -6.557 -11.143 9.747 1.00 96.69 174 VAL A O 1
ATOM 1338 N N . PHE A 1 175 ? -7.282 -13.209 9.290 1.00 97.88 175 PHE A N 1
ATOM 1339 C CA . PHE A 1 175 ? -6.247 -13.559 8.324 1.00 97.88 175 PHE A CA 1
ATOM 1340 C C . PHE A 1 175 ? -6.863 -13.578 6.929 1.00 97.88 175 PHE A C 1
ATOM 1342 O O . PHE A 1 175 ? -7.804 -14.327 6.695 1.00 97.88 175 PHE A O 1
ATOM 1349 N N . ALA A 1 176 ? -6.337 -12.770 6.014 1.00 97.38 176 ALA A N 1
ATOM 1350 C CA . ALA A 1 176 ? -6.714 -12.757 4.607 1.00 97.38 176 ALA A CA 1
ATOM 1351 C C . ALA A 1 176 ? -5.562 -13.289 3.747 1.00 97.38 176 ALA A C 1
ATOM 1353 O O . ALA A 1 176 ? -4.408 -12.915 3.978 1.00 97.38 176 ALA A O 1
ATOM 1354 N N . SER A 1 177 ? -5.862 -14.122 2.747 1.00 97.31 177 SER A N 1
ATOM 1355 C CA . SER A 1 177 ? -4.863 -14.626 1.796 1.00 97.31 177 SER A CA 1
ATOM 1356 C C . SER A 1 177 ? -5.394 -14.769 0.367 1.00 97.31 177 SER A C 1
ATOM 1358 O O . SER A 1 177 ? -6.517 -15.237 0.145 1.00 97.31 177 SER A O 1
ATOM 1360 N N . ALA A 1 178 ? -4.574 -14.350 -0.599 1.00 95.56 178 ALA A N 1
ATOM 1361 C CA . ALA A 1 178 ? -4.840 -14.440 -2.033 1.00 95.56 178 ALA A CA 1
ATOM 1362 C C . ALA A 1 178 ? -3.515 -14.550 -2.802 1.00 95.56 178 ALA A C 1
ATOM 1364 O O . ALA A 1 178 ? -2.662 -13.669 -2.693 1.00 95.56 178 ALA A O 1
ATOM 1365 N N . GLY A 1 179 ? -3.328 -15.624 -3.576 1.00 93.44 179 GLY A N 1
ATOM 1366 C CA . GLY A 1 179 ? -2.036 -15.915 -4.205 1.00 93.44 179 GLY A CA 1
ATOM 1367 C C . GLY A 1 179 ? -0.927 -15.990 -3.154 1.00 93.44 179 GLY A C 1
ATOM 1368 O O . GLY A 1 179 ? -1.023 -16.757 -2.197 1.00 93.44 179 GLY A O 1
ATOM 1369 N N . GLU A 1 180 ? 0.096 -15.151 -3.300 1.00 95.69 180 GLU A N 1
ATOM 1370 C CA . GLU A 1 180 ? 1.168 -15.015 -2.310 1.00 95.69 180 GLU A CA 1
ATOM 1371 C C . GLU A 1 180 ? 1.006 -13.788 -1.393 1.00 95.69 180 GLU A C 1
ATOM 1373 O O . GLU A 1 180 ? 1.859 -13.529 -0.538 1.00 95.69 180 GLU A O 1
ATOM 1378 N N . ALA A 1 181 ? -0.082 -13.027 -1.554 1.00 95.31 181 ALA A N 1
ATOM 1379 C CA . ALA A 1 181 ? -0.445 -11.938 -0.662 1.00 95.31 181 ALA A CA 1
ATOM 1380 C C . ALA A 1 181 ? -1.112 -12.490 0.599 1.00 95.31 181 ALA A C 1
ATOM 1382 O O . ALA A 1 181 ? -1.983 -13.362 0.543 1.00 95.31 181 ALA A O 1
ATOM 1383 N N . SER A 1 182 ? -0.741 -11.943 1.754 1.00 96.44 182 SER A N 1
ATOM 1384 C CA . SER A 1 182 ? -1.423 -12.244 3.007 1.00 96.44 182 SER A CA 1
ATOM 1385 C C . SER A 1 182 ? -1.430 -11.045 3.944 1.00 96.44 182 SER A C 1
ATOM 1387 O O . SER A 1 182 ? -0.537 -10.197 3.892 1.00 96.44 182 SER A O 1
ATOM 1389 N N . ARG A 1 183 ? -2.449 -10.964 4.802 1.00 93.94 183 ARG A N 1
ATOM 1390 C CA . ARG A 1 183 ? -2.571 -9.922 5.823 1.00 93.94 183 ARG A CA 1
ATOM 1391 C C . ARG A 1 183 ? -3.233 -10.474 7.072 1.00 93.94 183 ARG A C 1
ATOM 1393 O O . ARG A 1 183 ? -4.235 -11.172 6.982 1.00 93.94 183 ARG A O 1
ATOM 1400 N N . VAL A 1 184 ? -2.698 -10.103 8.230 1.00 93.81 184 VAL A N 1
ATOM 1401 C CA . VAL A 1 184 ? -3.398 -10.224 9.510 1.00 93.81 184 VAL A CA 1
ATOM 1402 C C . VAL A 1 184 ? -3.916 -8.839 9.886 1.00 93.81 184 VAL A C 1
ATOM 1404 O O . VAL A 1 184 ? -3.165 -7.865 9.840 1.00 93.81 184 VAL A O 1
ATOM 1407 N N . ALA A 1 185 ? -5.201 -8.741 10.203 1.00 87.75 185 ALA A N 1
ATOM 1408 C CA . ALA A 1 185 ? -5.849 -7.534 10.691 1.00 87.75 185 ALA A CA 1
ATOM 1409 C C . ALA A 1 185 ? -6.435 -7.787 12.081 1.00 87.75 185 ALA A C 1
ATOM 1411 O O . ALA A 1 185 ? -6.946 -8.870 12.359 1.00 87.75 185 ALA A O 1
ATOM 1412 N N . GLU A 1 186 ? -6.360 -6.775 12.935 1.00 87.25 186 GLU A N 1
ATOM 1413 C CA . GLU A 1 186 ? -6.874 -6.799 14.299 1.00 87.25 186 GLU A CA 1
ATOM 1414 C C . GLU A 1 186 ? -7.893 -5.672 14.463 1.00 87.25 186 GLU A C 1
ATOM 1416 O O . GLU A 1 186 ? -7.641 -4.528 14.071 1.00 87.25 186 GLU A O 1
ATOM 1421 N N . PHE A 1 187 ? -9.049 -6.001 15.033 1.00 84.25 187 PHE A N 1
ATOM 1422 C CA . PHE A 1 187 ? -10.135 -5.067 15.287 1.00 84.25 187 PHE A CA 1
ATOM 1423 C C . PHE A 1 187 ? -10.712 -5.279 16.687 1.00 84.25 187 PHE A C 1
ATOM 1425 O O . PHE A 1 187 ? -10.994 -6.404 17.099 1.00 84.25 187 PHE A O 1
ATOM 1432 N N . SER A 1 188 ? -10.973 -4.182 17.392 1.00 82.88 188 SER A N 1
ATOM 1433 C CA . SER A 1 188 ? -11.708 -4.203 18.657 1.00 82.88 188 SER A CA 1
ATOM 1434 C C . SER A 1 188 ? -13.174 -3.890 18.401 1.00 82.88 188 SER A C 1
ATOM 1436 O O . SER A 1 188 ? -13.514 -2.788 17.966 1.00 82.88 188 SER A O 1
ATOM 1438 N N . ILE A 1 189 ? -14.052 -4.850 18.688 1.00 84.44 189 ILE A N 1
ATOM 1439 C CA . ILE A 1 189 ? -15.498 -4.649 18.633 1.00 84.44 189 ILE A CA 1
ATOM 1440 C C . ILE A 1 189 ? -15.962 -4.295 20.053 1.00 84.44 189 ILE A C 1
ATOM 1442 O O . ILE A 1 189 ? -15.895 -5.159 20.929 1.00 84.44 189 ILE A O 1
ATOM 1446 N N . PRO A 1 190 ? -16.427 -3.059 20.315 1.00 81.31 190 PRO A N 1
ATOM 1447 C CA . PRO A 1 190 ? -16.848 -2.644 21.654 1.00 81.31 190 PRO A CA 1
ATOM 1448 C C . PRO A 1 190 ? -18.121 -3.373 22.087 1.00 81.31 190 PRO A C 1
ATOM 1450 O O . PRO A 1 190 ? -18.779 -4.013 21.272 1.00 81.31 190 PRO A O 1
ATOM 1453 N N . SER A 1 191 ? -18.513 -3.265 23.354 1.00 83.69 191 SER A N 1
ATOM 1454 C CA . SER A 1 191 ? -19.819 -3.760 23.807 1.00 83.69 191 SER A CA 1
ATOM 1455 C C . SER A 1 191 ? -20.972 -2.981 23.154 1.00 83.69 191 SER A C 1
ATOM 1457 O O . SER A 1 191 ? -20.821 -1.828 22.743 1.00 83.69 191 SER A O 1
ATOM 1459 N N . ALA A 1 192 ? -22.149 -3.596 23.043 1.00 77.88 192 ALA A N 1
ATOM 1460 C CA . ALA A 1 192 ? -23.329 -2.942 22.482 1.00 77.88 192 ALA A CA 1
ATOM 1461 C C . ALA A 1 192 ? -23.694 -1.673 23.283 1.00 77.88 192 ALA A C 1
ATOM 1463 O O . ALA A 1 192 ? -23.842 -1.723 24.500 1.00 77.88 192 ALA A O 1
ATOM 1464 N N . GLY A 1 193 ? -23.850 -0.540 22.590 1.00 67.12 193 GLY A N 1
ATOM 1465 C CA . GLY A 1 193 ? -24.218 0.745 23.198 1.00 67.12 193 GLY A CA 1
ATOM 1466 C C . GLY A 1 193 ? -23.046 1.608 23.674 1.00 67.12 193 GLY A C 1
ATOM 1467 O O . GLY A 1 193 ? -23.271 2.773 24.003 1.00 67.12 193 GLY A O 1
ATOM 1468 N N . ASP A 1 194 ? -21.813 1.096 23.649 1.00 63.41 194 ASP A N 1
ATOM 1469 C CA . ASP A 1 194 ? -20.630 1.897 23.956 1.00 63.41 194 ASP A CA 1
ATOM 1470 C C . ASP A 1 194 ? -20.286 2.821 22.775 1.00 63.41 194 ASP A C 1
ATOM 1472 O O . ASP A 1 194 ? -20.020 2.377 21.656 1.00 63.41 194 ASP A O 1
ATOM 1476 N N . LYS A 1 195 ? -20.365 4.133 23.019 1.00 55.97 195 LYS A N 1
ATOM 1477 C CA . LYS A 1 195 ? -20.073 5.192 22.039 1.00 55.97 195 LYS A CA 1
ATOM 1478 C C . LYS A 1 195 ? -18.803 5.973 22.388 1.00 55.97 195 LYS A C 1
ATOM 1480 O O . LYS A 1 195 ? -18.492 6.939 21.692 1.00 55.97 195 LYS A O 1
ATOM 1485 N N . GLN A 1 196 ? -18.101 5.622 23.468 1.00 52.47 196 GLN A N 1
ATOM 1486 C CA . GLN A 1 196 ? -16.959 6.401 23.935 1.00 52.47 196 GLN A CA 1
ATOM 1487 C C . GLN A 1 196 ? -15.652 5.879 23.340 1.00 52.47 196 GLN A C 1
ATOM 1489 O O . GLN A 1 196 ? -15.252 4.738 23.537 1.00 52.47 196 GLN A O 1
ATOM 1494 N N . ILE A 1 197 ? -14.945 6.757 22.631 1.00 61.38 197 ILE A N 1
ATOM 1495 C CA . ILE A 1 197 ? -13.570 6.508 22.204 1.00 61.38 197 ILE A CA 1
ATOM 1496 C C . ILE A 1 197 ? -12.674 6.709 23.423 1.00 61.38 197 ILE A C 1
ATOM 1498 O O . ILE A 1 197 ? -12.350 7.840 23.785 1.00 61.38 197 ILE A O 1
ATOM 1502 N N . GLN A 1 198 ? -12.271 5.620 24.071 1.00 64.94 198 GLN A N 1
ATOM 1503 C CA . GLN A 1 198 ? -11.284 5.678 25.146 1.00 64.94 198 GLN A CA 1
ATOM 1504 C C . GLN A 1 198 ? -9.876 5.491 24.571 1.00 64.94 198 GLN A C 1
ATOM 1506 O O . GLN A 1 198 ? -9.311 4.406 24.621 1.00 64.94 198 GLN A O 1
ATOM 1511 N N . ILE A 1 199 ? -9.305 6.561 24.006 1.00 78.69 199 ILE A N 1
ATOM 1512 C CA . ILE A 1 199 ? -7.865 6.604 23.705 1.00 78.69 199 ILE A CA 1
ATOM 1513 C C . ILE A 1 199 ? -7.128 6.854 25.021 1.00 78.69 199 ILE A C 1
ATOM 1515 O O . ILE A 1 199 ? -7.282 7.924 25.624 1.00 78.69 199 ILE A O 1
ATOM 1519 N N . GLN A 1 200 ? -6.334 5.875 25.445 1.00 79.06 200 GLN A N 1
ATOM 1520 C CA . GLN A 1 200 ? -5.467 5.960 26.615 1.00 79.06 200 GLN A CA 1
ATOM 1521 C C . GLN A 1 200 ? -4.250 6.831 26.301 1.00 79.06 200 GLN A C 1
ATOM 1523 O O . GLN A 1 200 ? -3.487 6.524 25.388 1.00 79.06 200 GLN A O 1
ATOM 1528 N N . ASP A 1 201 ? -4.049 7.906 27.059 1.00 84.88 201 ASP A N 1
ATOM 1529 C CA . ASP A 1 201 ? -3.057 8.931 26.714 1.00 84.88 201 ASP A CA 1
ATOM 1530 C C . ASP A 1 201 ? -1.624 8.399 26.658 1.00 84.88 201 ASP A C 1
ATOM 1532 O O . ASP A 1 201 ? -0.865 8.817 25.792 1.00 84.88 201 ASP A O 1
ATOM 1536 N N . GLY A 1 202 ? -1.266 7.457 27.531 1.00 86.62 202 GLY A N 1
ATOM 1537 C CA . GLY A 1 202 ? 0.094 6.922 27.630 1.00 86.62 202 GLY A CA 1
ATOM 1538 C C . GLY A 1 202 ? 0.426 5.768 26.682 1.00 86.62 202 GLY A C 1
ATOM 1539 O O . GLY A 1 202 ? 1.567 5.320 26.691 1.00 86.62 202 GLY A O 1
ATOM 1540 N N . LYS A 1 203 ? -0.536 5.258 25.900 1.00 86.75 203 LYS A N 1
ATOM 1541 C CA . LYS A 1 203 ? -0.311 4.083 25.043 1.00 86.75 203 LYS A CA 1
ATOM 1542 C C . LYS A 1 203 ? 0.063 4.467 23.607 1.00 86.75 203 LYS A C 1
ATOM 1544 O O . LYS A 1 203 ? -0.602 5.348 23.048 1.00 86.75 203 LYS A O 1
ATOM 1549 N N . PRO A 1 204 ? 1.040 3.788 22.975 1.00 90.19 204 PRO A N 1
ATOM 1550 C CA . PRO A 1 204 ? 1.308 3.932 21.549 1.00 90.19 204 PRO A CA 1
ATOM 1551 C C . PRO A 1 204 ? 0.035 3.770 20.732 1.00 90.19 204 PRO A C 1
ATOM 1553 O O . PRO A 1 204 ? -0.795 2.899 20.997 1.00 90.19 204 PRO A O 1
ATOM 1556 N N . THR A 1 205 ? -0.150 4.664 19.768 1.00 91.00 205 THR A N 1
ATOM 1557 C CA . THR A 1 205 ? -1.426 4.822 19.077 1.00 91.00 205 THR A CA 1
ATOM 1558 C C . THR A 1 205 ? -1.198 4.961 17.582 1.00 91.00 205 THR A C 1
ATOM 1560 O O . THR A 1 205 ? -0.361 5.742 17.142 1.00 91.00 205 THR A O 1
ATOM 1563 N N . LYS A 1 206 ? -1.961 4.220 16.781 1.00 91.50 206 LYS A N 1
ATOM 1564 C CA . LYS A 1 206 ? -1.890 4.238 15.319 1.00 91.50 206 LYS A CA 1
ATOM 1565 C C . LYS A 1 206 ? -3.225 4.661 14.728 1.00 91.50 206 LYS A C 1
ATOM 1567 O O . LYS A 1 206 ? -4.266 4.131 15.109 1.00 91.50 206 LYS A O 1
ATOM 1572 N N . LEU A 1 207 ? -3.192 5.583 13.771 1.00 90.75 207 LEU A N 1
ATOM 1573 C CA . LEU A 1 207 ? -4.300 5.801 12.849 1.00 90.75 207 LEU A CA 1
ATOM 1574 C C . LEU A 1 207 ? -4.315 4.673 11.828 1.00 90.75 207 LEU A C 1
ATOM 1576 O O . LEU A 1 207 ? -3.285 4.360 11.226 1.00 90.75 207 LEU A O 1
ATOM 1580 N N . THR A 1 208 ? -5.484 4.079 11.621 1.00 85.69 208 THR A N 1
ATOM 1581 C CA . THR A 1 208 ? -5.633 2.984 10.664 1.00 85.69 208 THR A CA 1
ATOM 1582 C C . THR A 1 208 ? -5.340 3.445 9.240 1.00 85.69 208 THR A C 1
ATOM 1584 O O . THR A 1 208 ? -5.546 4.602 8.878 1.00 85.69 208 THR A O 1
ATOM 1587 N N . GLU A 1 209 ? -4.907 2.518 8.385 1.00 83.06 209 GLU A N 1
ATOM 1588 C CA . GLU A 1 209 ? -4.609 2.812 6.973 1.00 83.06 209 GLU A CA 1
ATOM 1589 C C . GLU A 1 209 ? -5.838 3.288 6.178 1.00 83.06 209 GLU A C 1
ATOM 1591 O O . GLU A 1 209 ? -5.711 3.868 5.096 1.00 83.06 209 GLU A O 1
ATOM 1596 N N . ALA A 1 210 ? -7.039 3.029 6.705 1.00 76.44 210 ALA A N 1
ATOM 1597 C CA . ALA A 1 210 ? -8.295 3.513 6.153 1.00 76.44 210 ALA A CA 1
ATOM 1598 C C . ALA A 1 210 ? -8.523 5.007 6.440 1.00 76.44 210 ALA A C 1
ATOM 1600 O O . ALA A 1 210 ? -9.226 5.674 5.674 1.00 76.44 210 ALA A O 1
ATOM 1601 N N . LYS A 1 211 ? -7.925 5.555 7.508 1.00 86.25 211 LYS A N 1
ATOM 1602 C CA . LYS A 1 211 ? -8.104 6.953 7.894 1.00 86.25 211 LYS A CA 1
ATOM 1603 C C . LYS A 1 211 ? -7.253 7.861 7.009 1.00 86.25 211 LYS A C 1
ATOM 1605 O O . LYS A 1 211 ? -6.043 7.984 7.175 1.00 86.25 211 LYS A O 1
ATOM 1610 N N . ARG A 1 212 ? -7.919 8.536 6.070 1.00 90.31 212 ARG A N 1
ATOM 1611 C CA . ARG A 1 212 ? -7.317 9.593 5.247 1.00 90.31 212 ARG A CA 1
ATOM 1612 C C . ARG A 1 212 ? -7.334 10.916 6.012 1.00 90.31 212 ARG A C 1
ATOM 1614 O O . ARG A 1 212 ? -8.346 11.258 6.624 1.00 90.31 212 ARG A O 1
ATOM 1621 N N . VAL A 1 213 ? -6.241 11.671 5.938 1.00 95.19 213 VAL A N 1
ATOM 1622 C CA . VAL A 1 213 ? -6.117 12.997 6.562 1.00 95.19 213 VAL A CA 1
ATOM 1623 C C . VAL A 1 213 ? -5.684 14.010 5.512 1.00 95.19 213 VAL A C 1
ATOM 1625 O O . VAL A 1 213 ? -4.749 13.757 4.751 1.00 95.19 213 VAL A O 1
ATOM 1628 N N . SER A 1 214 ? -6.370 15.152 5.474 1.00 96.00 214 SER A N 1
ATOM 1629 C CA . SER A 1 214 ? -6.063 16.263 4.573 1.00 96.00 214 SER A CA 1
ATOM 1630 C C . SER A 1 214 ? -5.655 17.486 5.384 1.00 96.00 214 SER A C 1
ATOM 1632 O O . SER A 1 214 ? -6.465 18.049 6.118 1.00 96.00 214 SER A O 1
ATOM 1634 N N . LEU A 1 215 ? -4.399 17.897 5.236 1.00 97.19 215 LEU A N 1
ATOM 1635 C CA . LEU A 1 215 ? -3.891 19.185 5.693 1.00 97.19 215 LEU A CA 1
ATOM 1636 C C . LEU A 1 215 ? -4.000 20.137 4.499 1.00 97.19 215 LEU A C 1
ATOM 1638 O O . LEU A 1 215 ? -3.090 20.249 3.681 1.00 97.19 215 LEU A O 1
ATOM 1642 N N . ASP A 1 216 ? -5.179 20.735 4.364 1.00 94.06 216 ASP A N 1
ATOM 1643 C CA . ASP A 1 216 ? -5.624 21.526 3.207 1.00 94.06 216 ASP A CA 1
ATOM 1644 C C . ASP A 1 216 ? -5.129 22.981 3.205 1.00 94.06 216 ASP A C 1
ATOM 1646 O O . ASP A 1 216 ? -5.476 23.747 2.310 1.00 94.06 216 ASP A O 1
ATOM 1650 N N . SER A 1 217 ? -4.308 23.367 4.181 1.00 95.00 217 SER A N 1
ATOM 1651 C CA . SER A 1 217 ? -3.712 24.695 4.254 1.00 95.00 217 SER A CA 1
ATOM 1652 C C . SER A 1 217 ? -2.280 24.638 4.772 1.00 95.00 217 SER A C 1
ATOM 1654 O O . SER A 1 217 ? -1.929 23.785 5.595 1.00 95.00 217 SER A O 1
ATOM 1656 N N . THR A 1 218 ? -1.473 25.615 4.355 1.00 95.75 218 THR A N 1
ATOM 1657 C CA . THR A 1 218 ? -0.109 25.820 4.859 1.00 95.75 218 THR A CA 1
ATOM 1658 C C . THR A 1 218 ? -0.091 25.892 6.391 1.00 95.75 218 THR A C 1
ATOM 1660 O O . THR A 1 218 ? 0.790 25.317 7.024 1.00 95.75 218 THR A O 1
ATOM 1663 N N . GLU A 1 219 ? -1.090 26.532 7.005 1.00 95.94 219 GLU A N 1
ATOM 1664 C CA . GLU A 1 219 ? -1.221 26.624 8.463 1.00 95.94 219 GLU A CA 1
ATOM 1665 C C . GLU A 1 219 ? -1.367 25.245 9.118 1.00 95.94 219 GLU A C 1
ATOM 1667 O O . GLU A 1 219 ? -0.611 24.927 10.035 1.00 95.94 219 GLU A O 1
ATOM 1672 N N . LYS A 1 220 ? -2.274 24.389 8.625 1.00 96.75 220 LYS A N 1
ATOM 1673 C CA . LYS A 1 220 ? -2.443 23.029 9.163 1.00 96.75 220 LYS A CA 1
ATOM 1674 C C . LYS A 1 220 ? -1.186 22.186 8.959 1.00 96.75 220 LYS A C 1
ATOM 1676 O O . LYS A 1 220 ? -0.775 21.469 9.873 1.00 96.75 220 LYS A O 1
ATOM 1681 N N . VAL A 1 221 ? -0.559 22.290 7.783 1.00 97.69 221 VAL A N 1
ATOM 1682 C CA . VAL A 1 221 ? 0.687 21.578 7.456 1.00 97.69 221 VAL A CA 1
ATOM 1683 C C . VAL A 1 221 ? 1.786 21.945 8.448 1.00 97.69 221 VAL A C 1
ATOM 1685 O O . VAL A 1 221 ? 2.346 21.064 9.102 1.00 97.69 221 VAL A O 1
ATOM 1688 N N . PHE A 1 222 ? 2.070 23.236 8.611 1.00 97.38 222 PHE A N 1
ATOM 1689 C CA . PHE A 1 222 ? 3.124 23.682 9.516 1.00 97.38 222 PHE A CA 1
ATOM 1690 C C . PHE A 1 222 ? 2.737 23.561 10.994 1.00 97.38 222 PHE A C 1
ATOM 1692 O O . PHE A 1 222 ? 3.623 23.376 11.824 1.00 97.38 222 PHE A O 1
ATOM 1699 N N . GLY A 1 223 ? 1.448 23.577 11.338 1.00 97.31 223 GLY A N 1
ATOM 1700 C CA . GLY A 1 223 ? 0.962 23.252 12.680 1.00 97.31 223 GLY A CA 1
ATOM 1701 C C . GLY A 1 223 ? 1.338 21.827 13.086 1.00 97.31 223 GLY A C 1
ATOM 1702 O O . GLY A 1 223 ? 1.962 21.623 14.127 1.00 97.31 223 GLY A O 1
ATOM 1703 N N . VAL A 1 224 ? 1.054 20.848 12.220 1.00 97.50 224 VAL A N 1
ATOM 1704 C CA . VAL A 1 224 ? 1.462 19.448 12.423 1.00 97.50 224 VAL A CA 1
ATOM 1705 C C . VAL A 1 224 ? 2.987 19.314 12.415 1.00 97.50 224 VAL A C 1
ATOM 1707 O O . VAL A 1 224 ? 3.552 18.704 13.319 1.00 97.50 224 VAL A O 1
ATOM 1710 N N . ILE A 1 225 ? 3.683 19.898 11.435 1.00 97.69 225 ILE A N 1
ATOM 1711 C CA . ILE A 1 225 ? 5.149 19.797 11.364 1.00 97.69 225 ILE A CA 1
ATOM 1712 C C . ILE A 1 225 ? 5.793 20.345 12.639 1.00 97.69 225 ILE A C 1
ATOM 1714 O O . ILE A 1 225 ? 6.637 19.676 13.226 1.00 97.69 225 ILE A O 1
ATOM 1718 N N . ASN A 1 226 ? 5.386 21.522 13.113 1.00 97.38 226 ASN A N 1
ATOM 1719 C CA . ASN A 1 226 ? 5.992 22.132 14.293 1.00 97.38 226 ASN A CA 1
ATOM 1720 C C . ASN A 1 226 ? 5.725 21.346 15.578 1.00 97.38 226 ASN A C 1
ATOM 1722 O O . ASN A 1 226 ? 6.625 21.271 16.414 1.00 97.38 226 ASN A O 1
ATOM 1726 N N . ALA A 1 227 ? 4.549 20.729 15.713 1.00 96.56 227 ALA A N 1
ATOM 1727 C CA . ALA A 1 227 ? 4.238 19.869 16.852 1.00 96.56 227 ALA A CA 1
ATOM 1728 C C . ALA A 1 227 ? 5.075 18.575 16.855 1.00 96.56 227 ALA A C 1
ATOM 1730 O O . ALA A 1 227 ? 5.551 18.141 17.903 1.00 96.56 227 ALA A O 1
ATOM 1731 N N . PHE A 1 228 ? 5.311 17.980 15.678 1.00 97.12 228 PHE A N 1
ATOM 1732 C CA . PHE A 1 228 ? 5.862 16.624 15.573 1.00 97.12 228 PHE A CA 1
ATOM 1733 C C . PHE A 1 228 ? 7.304 16.533 15.050 1.00 97.12 228 PHE A C 1
ATOM 1735 O O . PHE A 1 228 ? 7.895 15.455 15.103 1.00 97.12 228 PHE A O 1
ATOM 1742 N N . LYS A 1 229 ? 7.932 17.615 14.566 1.00 95.88 229 LYS A N 1
ATOM 1743 C CA . LYS A 1 229 ? 9.291 17.558 13.976 1.00 95.88 229 LYS A CA 1
ATOM 1744 C C . LYS A 1 229 ? 10.375 17.090 14.944 1.00 95.88 229 LYS A C 1
ATOM 1746 O O . LYS A 1 229 ? 11.335 16.457 14.516 1.00 95.88 229 LYS A O 1
ATOM 1751 N N . ALA A 1 230 ? 10.201 17.364 16.236 1.00 94.56 230 ALA A N 1
ATOM 1752 C CA . ALA A 1 230 ? 11.104 16.922 17.296 1.00 94.56 230 ALA A CA 1
ATOM 1753 C C . ALA A 1 230 ? 10.770 15.516 17.832 1.00 94.56 230 ALA A C 1
ATOM 1755 O O . ALA A 1 230 ? 11.471 15.026 18.713 1.00 94.56 230 ALA A O 1
ATOM 1756 N N . GLN A 1 231 ? 9.720 14.868 17.316 1.00 93.25 231 GLN A N 1
ATOM 1757 C CA . GLN A 1 231 ? 9.257 13.553 17.753 1.00 93.25 231 GLN A CA 1
ATOM 1758 C C . GLN A 1 231 ? 9.598 12.496 16.693 1.00 93.25 231 GLN A C 1
ATOM 1760 O O . GLN A 1 231 ? 8.776 12.169 15.833 1.00 93.25 231 GLN A O 1
ATOM 1765 N N . PRO A 1 232 ? 10.805 11.907 16.732 1.00 89.44 232 PRO A N 1
ATOM 1766 C CA . PRO A 1 232 ? 11.226 10.898 15.774 1.00 89.44 232 PRO A CA 1
ATOM 1767 C C . PRO A 1 232 ? 10.562 9.542 16.019 1.00 89.44 232 PRO A C 1
ATOM 1769 O O . PRO A 1 232 ? 10.973 8.583 15.380 1.00 89.44 232 PRO A O 1
ATOM 1772 N N . ALA A 1 233 ? 9.574 9.414 16.902 1.00 90.06 233 ALA A N 1
ATOM 1773 C CA . ALA A 1 233 ? 8.710 8.235 16.981 1.00 90.06 233 ALA A CA 1
ATOM 1774 C C . ALA A 1 233 ? 7.461 8.387 16.096 1.00 90.06 233 ALA A C 1
ATOM 1776 O O . ALA A 1 233 ? 6.959 7.399 15.568 1.00 90.06 233 ALA A O 1
ATOM 1777 N N . THR A 1 234 ? 7.019 9.624 15.847 1.00 95.75 234 THR A N 1
ATOM 1778 C CA . THR A 1 234 ? 5.854 9.897 15.007 1.00 95.75 234 THR A CA 1
ATOM 1779 C C . THR A 1 234 ? 6.189 9.655 13.536 1.00 95.75 234 THR A C 1
ATOM 1781 O O . THR A 1 234 ? 7.195 10.150 13.004 1.00 95.75 234 THR A O 1
ATOM 1784 N N . ARG A 1 235 ? 5.372 8.836 12.872 1.00 97.06 235 ARG A N 1
ATOM 1785 C CA . ARG A 1 235 ? 5.565 8.408 11.478 1.00 97.06 235 ARG A CA 1
ATOM 1786 C C . ARG A 1 235 ? 4.284 8.584 10.683 1.00 97.06 235 ARG A C 1
ATOM 1788 O O . ARG A 1 235 ? 3.211 8.228 11.153 1.00 97.06 235 ARG A O 1
ATOM 1795 N N . PHE A 1 236 ? 4.415 9.075 9.458 1.00 96.69 236 PHE A N 1
ATOM 1796 C CA . PHE A 1 236 ? 3.322 9.230 8.503 1.00 96.69 236 PHE A CA 1
ATOM 1797 C C . PHE A 1 236 ? 3.569 8.328 7.293 1.00 96.69 236 PHE A C 1
ATOM 1799 O O . PHE A 1 236 ? 4.697 8.273 6.796 1.00 96.69 236 PHE A O 1
ATOM 1806 N N . LYS A 1 237 ? 2.526 7.643 6.810 1.00 95.38 237 LYS A N 1
ATOM 1807 C CA . LYS A 1 237 ? 2.595 6.704 5.679 1.00 95.38 237 LYS A CA 1
ATOM 1808 C C . LYS A 1 237 ? 1.675 7.166 4.542 1.00 95.38 237 LYS A C 1
ATOM 1810 O O . LYS A 1 237 ? 0.588 7.696 4.780 1.00 95.38 237 LYS A O 1
ATOM 1815 N N . GLY A 1 238 ? 2.084 6.964 3.287 1.00 94.31 238 GLY A N 1
ATOM 1816 C CA . GLY A 1 238 ? 1.296 7.384 2.122 1.00 94.31 238 GLY A CA 1
ATOM 1817 C C . GLY A 1 238 ? 1.159 8.904 2.016 1.00 94.31 238 GLY A C 1
ATOM 1818 O O . GLY A 1 238 ? 0.058 9.402 1.772 1.00 94.31 238 GLY A O 1
ATOM 1819 N N . VAL A 1 239 ? 2.247 9.636 2.264 1.00 97.56 239 VAL A N 1
ATOM 1820 C CA . VAL A 1 239 ? 2.264 11.104 2.280 1.00 97.56 239 VAL A CA 1
ATOM 1821 C C . VAL A 1 239 ? 2.389 11.651 0.861 1.00 97.56 239 VAL A C 1
ATOM 1823 O O . VAL A 1 239 ? 3.292 11.278 0.114 1.00 97.56 239 VAL A O 1
ATOM 1826 N N . ILE A 1 240 ? 1.508 12.577 0.498 1.00 96.88 240 ILE A N 1
ATOM 1827 C CA . ILE A 1 240 ? 1.605 13.375 -0.725 1.00 96.88 240 ILE A CA 1
ATOM 1828 C C . ILE A 1 240 ? 1.730 14.832 -0.309 1.00 96.88 240 ILE A C 1
ATOM 1830 O O . ILE A 1 240 ? 0.828 15.364 0.334 1.00 96.88 240 ILE A O 1
ATOM 1834 N N . VAL A 1 241 ? 2.845 15.454 -0.672 1.00 97.50 241 VAL A N 1
ATOM 1835 C CA . VAL A 1 241 ? 3.094 16.883 -0.489 1.00 97.50 241 VAL A CA 1
ATOM 1836 C C . VAL A 1 241 ? 2.841 17.568 -1.823 1.00 97.50 241 VAL A C 1
ATOM 1838 O O . VAL A 1 241 ? 3.465 17.204 -2.819 1.00 97.50 241 VAL A O 1
ATOM 1841 N N . GLN A 1 242 ? 1.950 18.552 -1.832 1.00 96.75 242 GLN A N 1
ATOM 1842 C CA . GLN A 1 242 ? 1.698 19.411 -2.982 1.00 96.75 242 GLN A CA 1
ATOM 1843 C C . GLN A 1 242 ? 2.169 20.827 -2.655 1.00 96.75 242 GLN A C 1
ATOM 1845 O O . GLN A 1 242 ? 1.860 21.348 -1.582 1.00 96.75 242 GLN A O 1
ATOM 1850 N N . ILE A 1 243 ? 2.909 21.433 -3.580 1.00 96.44 243 ILE A N 1
ATOM 1851 C CA . ILE A 1 243 ? 3.449 22.791 -3.461 1.00 96.44 243 ILE A CA 1
ATOM 1852 C C . ILE A 1 243 ? 3.003 23.587 -4.688 1.00 96.44 243 ILE A C 1
ATOM 1854 O O . ILE A 1 243 ? 3.220 23.129 -5.812 1.00 96.44 243 ILE A O 1
ATOM 1858 N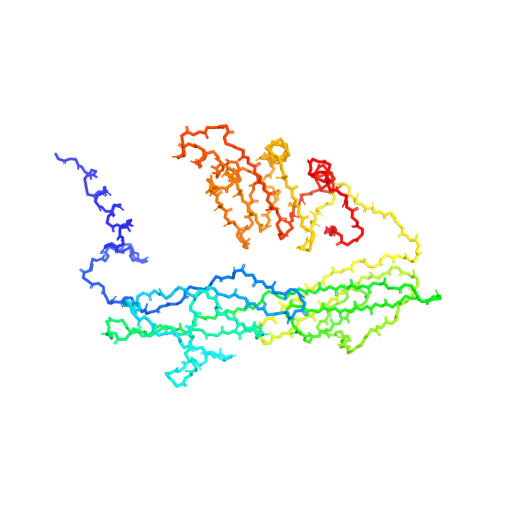 N . GLY A 1 244 ? 2.383 24.744 -4.461 1.00 92.06 244 GLY A N 1
ATOM 1859 C CA . GLY A 1 244 ? 1.762 25.582 -5.488 1.00 92.06 244 GLY A CA 1
ATOM 1860 C C . GLY A 1 244 ? 0.290 25.247 -5.756 1.00 92.06 244 GLY A C 1
ATOM 1861 O O . GLY A 1 244 ? -0.306 24.366 -5.122 1.00 92.06 244 GLY A O 1
ATOM 1862 N N . GLU A 1 245 ? -0.299 25.948 -6.729 1.00 86.00 245 GLU A N 1
ATOM 1863 C CA . GLU A 1 245 ? -1.727 25.870 -7.077 1.00 86.00 245 GLU A CA 1
ATOM 1864 C C . GLU A 1 245 ? -1.964 25.771 -8.590 1.00 86.00 245 GLU A C 1
ATOM 1866 O O . GLU A 1 245 ? -1.145 26.194 -9.410 1.00 86.00 245 GLU A O 1
ATOM 1871 N N . GLY A 1 246 ? -3.128 25.228 -8.960 1.00 83.38 246 GLY A N 1
ATOM 1872 C CA . GLY A 1 246 ? -3.564 25.126 -10.351 1.00 83.38 246 GLY A CA 1
ATOM 1873 C C . GLY A 1 246 ? -2.640 24.255 -11.202 1.00 83.38 246 GLY A C 1
ATOM 1874 O O . GLY A 1 246 ? -2.356 23.114 -10.854 1.00 83.38 246 GLY A O 1
ATOM 1875 N N . GLU A 1 247 ? -2.196 24.792 -12.336 1.00 82.62 247 GLU A N 1
ATOM 1876 C CA . GLU A 1 247 ? -1.320 24.089 -13.286 1.00 82.62 247 GLU A CA 1
ATOM 1877 C C . GLU A 1 247 ? 0.162 24.122 -12.870 1.00 82.62 247 GLU A C 1
ATOM 1879 O O . GLU A 1 247 ? 0.956 23.315 -13.347 1.00 82.62 247 GLU A O 1
ATOM 1884 N N . ASN A 1 248 ? 0.538 25.003 -11.935 1.00 85.88 248 ASN A N 1
ATOM 1885 C CA . ASN A 1 248 ? 1.919 25.200 -11.483 1.00 85.88 248 ASN A CA 1
ATOM 1886 C C . ASN A 1 248 ? 2.200 24.460 -10.167 1.00 85.88 248 ASN A C 1
ATOM 1888 O O . ASN A 1 248 ? 2.790 25.011 -9.240 1.00 85.88 248 ASN A O 1
ATOM 1892 N N . THR A 1 249 ? 1.750 23.208 -10.064 1.00 91.12 249 THR A N 1
ATOM 1893 C CA . THR A 1 249 ? 1.920 22.398 -8.849 1.00 91.12 249 THR A CA 1
ATOM 1894 C C . THR A 1 249 ? 3.058 21.401 -8.982 1.00 91.12 249 THR A C 1
ATOM 1896 O O . THR A 1 249 ? 3.149 20.686 -9.982 1.00 91.12 249 THR A O 1
ATOM 1899 N N . VAL A 1 250 ? 3.848 21.250 -7.922 1.00 93.38 250 VAL A N 1
ATOM 1900 C CA . VAL A 1 250 ? 4.762 20.115 -7.764 1.00 93.38 250 VAL A CA 1
ATOM 1901 C C . VAL A 1 250 ? 4.196 19.144 -6.739 1.00 93.38 250 VAL A C 1
ATOM 1903 O O . VAL A 1 250 ? 3.844 19.537 -5.629 1.00 93.38 250 VAL A O 1
ATOM 1906 N N . ASN A 1 251 ? 4.155 17.861 -7.101 1.00 93.12 251 ASN A N 1
ATOM 1907 C CA . ASN A 1 251 ? 3.726 16.780 -6.221 1.00 93.12 251 ASN A CA 1
ATOM 1908 C C . ASN A 1 251 ? 4.907 15.884 -5.848 1.00 93.12 251 ASN A C 1
ATOM 1910 O O . ASN A 1 251 ? 5.530 15.269 -6.713 1.00 93.12 251 ASN A O 1
ATOM 1914 N N . ILE A 1 252 ? 5.169 15.748 -4.549 1.00 95.81 252 ILE A N 1
ATOM 1915 C CA . ILE A 1 252 ? 6.102 14.763 -3.999 1.00 95.81 252 ILE A CA 1
ATOM 1916 C C . ILE A 1 252 ? 5.292 13.673 -3.313 1.00 95.81 252 ILE A C 1
ATOM 1918 O O . ILE A 1 252 ? 4.535 13.936 -2.379 1.00 95.81 252 ILE A O 1
ATOM 1922 N N . ARG A 1 253 ? 5.474 12.428 -3.753 1.00 95.31 253 ARG A N 1
ATOM 1923 C CA . ARG A 1 253 ? 4.777 11.267 -3.198 1.00 95.31 253 ARG A CA 1
ATOM 1924 C C . ARG A 1 253 ? 5.749 10.345 -2.470 1.00 95.31 253 ARG A C 1
ATOM 1926 O O . ARG A 1 253 ? 6.629 9.744 -3.079 1.00 95.31 253 ARG A O 1
ATOM 1933 N N . PHE A 1 254 ? 5.510 10.163 -1.178 1.00 94.94 254 PHE A N 1
ATOM 1934 C CA . PHE A 1 254 ? 6.084 9.105 -0.357 1.00 94.94 254 PHE A CA 1
ATOM 1935 C C . PHE A 1 254 ? 5.027 8.008 -0.222 1.00 94.94 254 PHE A C 1
ATOM 1937 O O . PHE A 1 254 ? 4.094 8.148 0.561 1.00 94.94 254 PHE A O 1
ATOM 1944 N N . ALA A 1 255 ? 5.129 6.960 -1.043 1.00 88.31 255 ALA A N 1
ATOM 1945 C CA . ALA A 1 255 ? 4.141 5.879 -1.100 1.00 88.31 255 ALA A CA 1
ATOM 1946 C C . ALA A 1 255 ? 4.153 5.023 0.188 1.00 88.31 255 ALA A C 1
ATOM 1948 O O . ALA A 1 255 ? 3.714 5.466 1.245 1.00 88.31 255 ALA A O 1
ATOM 1949 N N . GLU A 1 256 ? 4.711 3.816 0.145 1.00 83.00 256 GLU A N 1
ATOM 1950 C CA . GLU A 1 256 ? 4.758 2.924 1.316 1.00 83.00 256 GLU A CA 1
ATOM 1951 C C . GLU A 1 256 ? 5.813 3.324 2.358 1.00 83.00 256 GLU A C 1
ATOM 1953 O O . GLU A 1 256 ? 5.913 2.720 3.424 1.00 83.00 256 GLU A O 1
ATOM 1958 N N . ARG A 1 257 ? 6.619 4.351 2.072 1.00 89.19 257 ARG A N 1
ATOM 1959 C CA . ARG A 1 257 ? 7.682 4.794 2.970 1.00 89.19 257 ARG A CA 1
ATOM 1960 C C . ARG A 1 257 ? 7.106 5.589 4.136 1.00 89.19 257 ARG A C 1
ATOM 1962 O O . ARG A 1 257 ? 6.547 6.664 3.936 1.00 89.19 257 ARG A O 1
ATOM 1969 N N . GLU A 1 258 ? 7.342 5.102 5.349 1.00 94.19 258 GLU A N 1
ATOM 1970 C CA . GLU A 1 258 ? 7.094 5.876 6.560 1.00 94.19 258 GLU A CA 1
ATOM 1971 C C . GLU A 1 258 ? 8.121 7.005 6.708 1.00 94.19 258 GLU A C 1
ATOM 1973 O O . GLU A 1 258 ? 9.336 6.783 6.632 1.00 94.19 258 GLU A O 1
ATOM 1978 N N . ILE A 1 259 ? 7.636 8.226 6.925 1.00 97.44 259 ILE A N 1
ATOM 1979 C CA . ILE A 1 259 ? 8.465 9.429 7.054 1.00 97.44 259 ILE A CA 1
ATOM 1980 C C . ILE A 1 259 ? 8.096 10.241 8.295 1.00 97.44 259 ILE A C 1
ATOM 1982 O O . ILE A 1 259 ? 7.019 10.086 8.865 1.00 97.44 259 ILE A O 1
ATOM 1986 N N . THR A 1 260 ? 9.001 11.118 8.719 1.00 98.00 260 THR A N 1
ATOM 1987 C CA . THR A 1 260 ? 8.787 12.023 9.857 1.00 98.00 260 THR A CA 1
ATOM 1988 C C . THR A 1 260 ? 8.302 13.391 9.400 1.00 98.00 260 THR A C 1
ATOM 1990 O O . THR A 1 260 ? 8.480 13.769 8.241 1.00 98.00 260 THR A O 1
ATOM 1993 N N . ALA A 1 261 ? 7.771 14.180 10.335 1.00 97.31 261 ALA A N 1
ATOM 1994 C CA . ALA A 1 261 ? 7.481 15.595 10.102 1.00 97.31 261 ALA A CA 1
ATOM 1995 C C . ALA A 1 261 ? 8.715 16.378 9.608 1.00 97.31 261 ALA A C 1
ATOM 1997 O O . ALA A 1 261 ? 8.588 17.206 8.712 1.00 97.31 261 ALA A O 1
ATOM 1998 N N . ALA A 1 262 ? 9.913 16.067 10.118 1.00 97.56 262 ALA A N 1
ATOM 1999 C CA . ALA A 1 262 ? 11.155 16.706 9.679 1.00 97.56 262 ALA A CA 1
ATOM 2000 C C . ALA A 1 262 ? 11.503 16.396 8.209 1.00 97.56 262 ALA A C 1
ATOM 2002 O O . ALA A 1 262 ? 12.000 17.262 7.494 1.00 97.56 262 ALA A O 1
ATOM 2003 N N . VAL A 1 263 ? 11.213 15.180 7.727 1.00 97.75 263 VAL A N 1
ATOM 2004 C CA . VAL A 1 263 ? 11.402 14.828 6.306 1.00 97.75 263 VAL A CA 1
ATOM 2005 C C . VAL A 1 263 ? 10.415 15.587 5.420 1.00 97.75 263 VAL A C 1
ATOM 2007 O O . VAL A 1 263 ? 10.804 16.069 4.358 1.00 97.75 263 VAL A O 1
ATOM 2010 N N . ILE A 1 264 ? 9.159 15.724 5.859 1.00 97.50 264 ILE A N 1
ATOM 2011 C CA . ILE A 1 264 ? 8.144 16.516 5.147 1.00 97.50 264 ILE A CA 1
ATOM 2012 C C . ILE A 1 264 ? 8.596 17.980 5.051 1.00 97.50 264 ILE A C 1
ATOM 2014 O O . ILE A 1 264 ? 8.577 18.553 3.964 1.00 97.50 264 ILE A O 1
ATOM 2018 N N . GLU A 1 265 ? 9.066 18.564 6.158 1.00 97.62 265 GLU A N 1
ATOM 2019 C CA . GLU A 1 265 ? 9.595 19.934 6.199 1.00 97.62 265 GLU A CA 1
ATOM 2020 C C . GLU A 1 265 ? 10.777 20.123 5.240 1.00 97.62 265 GLU A C 1
ATOM 2022 O O . GLU A 1 265 ? 10.769 21.050 4.430 1.00 97.62 265 GLU A O 1
ATOM 2027 N N . ALA A 1 266 ? 11.756 19.214 5.271 1.00 97.25 266 ALA A N 1
ATOM 2028 C CA . ALA A 1 266 ? 12.921 19.272 4.393 1.00 97.25 266 ALA A CA 1
ATOM 2029 C C . ALA A 1 266 ? 12.540 19.168 2.906 1.00 97.25 266 ALA A C 1
ATOM 2031 O O . ALA A 1 266 ? 13.110 19.875 2.075 1.00 97.25 266 ALA A O 1
ATOM 2032 N N . ALA A 1 267 ? 11.559 18.326 2.563 1.00 96.56 267 ALA A N 1
ATOM 2033 C CA . ALA A 1 267 ? 11.049 18.209 1.199 1.00 96.56 267 ALA A CA 1
ATOM 2034 C C . ALA A 1 267 ? 10.368 19.506 0.731 1.00 96.56 267 ALA A C 1
ATOM 2036 O O . ALA A 1 267 ? 10.637 19.975 -0.375 1.00 96.56 267 ALA A O 1
ATOM 2037 N N . ILE A 1 268 ? 9.538 20.115 1.586 1.00 96.94 268 ILE A N 1
ATOM 2038 C CA . ILE A 1 268 ? 8.880 21.399 1.301 1.00 96.94 268 ILE A CA 1
ATOM 2039 C C . ILE A 1 268 ? 9.920 22.501 1.089 1.00 96.94 268 ILE A C 1
ATOM 2041 O O . ILE A 1 268 ? 9.866 23.211 0.086 1.00 96.94 268 ILE A O 1
ATOM 2045 N N . GLN A 1 269 ? 10.875 22.634 2.012 1.00 96.06 269 GLN A N 1
ATOM 2046 C CA . GLN A 1 269 ? 11.912 23.664 1.945 1.00 96.06 269 GLN A CA 1
ATOM 2047 C C . GLN A 1 269 ? 12.799 23.487 0.713 1.00 96.06 269 GLN A C 1
ATOM 2049 O O . GLN A 1 269 ? 12.995 24.443 -0.032 1.00 96.06 269 GLN A O 1
ATOM 2054 N N . GLY A 1 270 ? 13.270 22.264 0.450 1.00 95.38 270 GLY A N 1
ATOM 2055 C CA . GLY A 1 270 ? 14.097 21.968 -0.719 1.00 95.38 270 GLY A CA 1
ATOM 2056 C C . GLY A 1 270 ? 13.404 22.331 -2.031 1.00 95.38 270 GLY A C 1
ATOM 2057 O O . GLY A 1 270 ? 14.019 22.949 -2.900 1.00 95.38 270 GLY A O 1
ATOM 2058 N N . MET A 1 271 ? 12.109 22.026 -2.152 1.00 94.75 271 MET A N 1
ATOM 2059 C CA . MET A 1 271 ? 11.338 22.398 -3.336 1.00 94.75 271 MET A CA 1
ATOM 2060 C C . MET A 1 271 ? 11.089 23.895 -3.446 1.00 94.75 271 MET A C 1
ATOM 2062 O O . MET A 1 271 ? 11.287 24.450 -4.519 1.00 94.75 271 MET A O 1
ATOM 2066 N N . ARG A 1 272 ? 10.704 24.567 -2.360 1.00 94.69 272 ARG A N 1
ATOM 2067 C CA . ARG A 1 272 ? 10.533 26.027 -2.351 1.00 94.69 272 ARG A CA 1
ATOM 2068 C C . ARG A 1 272 ? 11.816 26.754 -2.760 1.00 94.69 272 ARG A C 1
ATOM 2070 O O . ARG A 1 272 ? 11.768 27.673 -3.572 1.00 94.69 272 ARG A O 1
ATOM 2077 N N . THR A 1 273 ? 12.973 26.301 -2.268 1.00 95.25 273 THR A N 1
ATOM 2078 C CA . THR A 1 273 ? 14.281 26.818 -2.694 1.00 95.25 273 THR A CA 1
ATOM 2079 C C . THR A 1 273 ? 14.535 26.567 -4.179 1.00 95.25 273 THR A C 1
ATOM 2081 O O . THR A 1 273 ? 14.961 27.482 -4.876 1.00 95.25 273 THR A O 1
ATOM 2084 N N . ALA A 1 274 ? 14.251 25.362 -4.681 1.00 93.38 274 ALA A N 1
ATOM 2085 C CA . ALA A 1 274 ? 14.435 25.029 -6.094 1.00 93.38 274 ALA A CA 1
ATOM 2086 C C . ALA A 1 274 ? 13.516 25.839 -7.026 1.00 93.38 274 ALA A C 1
ATOM 2088 O O . ALA A 1 274 ? 13.927 26.203 -8.124 1.00 93.38 274 ALA A O 1
ATOM 2089 N N . LEU A 1 275 ? 12.294 26.139 -6.578 1.00 92.12 275 LEU A N 1
ATOM 2090 C CA . LEU A 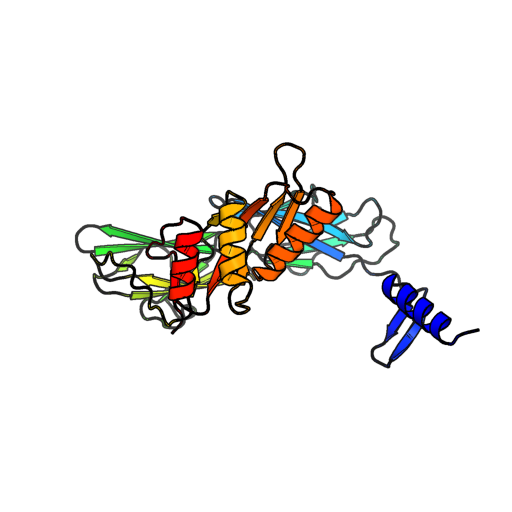1 275 ? 11.326 26.973 -7.294 1.00 92.12 275 LEU A CA 1
ATOM 2091 C C . LEU A 1 275 ? 11.623 28.477 -7.168 1.00 92.12 275 LEU A C 1
ATOM 2093 O O . LEU A 1 275 ? 11.067 29.271 -7.920 1.00 92.12 275 LEU A O 1
ATOM 2097 N N . GLY A 1 276 ? 12.487 28.882 -6.231 1.00 93.19 276 GLY A N 1
ATOM 2098 C CA . GLY A 1 276 ? 12.800 30.289 -5.973 1.00 93.19 276 GLY A CA 1
ATOM 2099 C C . GLY A 1 276 ? 11.669 31.072 -5.296 1.00 93.19 276 GLY A C 1
ATOM 2100 O O . GLY A 1 276 ? 11.690 32.300 -5.325 1.00 93.19 276 GLY A O 1
ATOM 2101 N N . ASN A 1 277 ? 10.696 30.386 -4.688 1.00 91.38 277 ASN A N 1
ATOM 2102 C CA . ASN A 1 277 ? 9.575 30.999 -3.978 1.00 91.38 277 ASN A CA 1
ATOM 2103 C C . ASN A 1 277 ? 9.340 30.284 -2.639 1.00 91.38 277 ASN A C 1
ATOM 2105 O O . ASN A 1 277 ? 8.869 29.147 -2.583 1.00 91.38 277 ASN A O 1
ATOM 2109 N N . ASP A 1 278 ? 9.672 30.960 -1.540 1.00 90.31 278 ASP A N 1
ATOM 2110 C CA . ASP A 1 278 ? 9.557 30.424 -0.183 1.00 90.31 278 ASP A CA 1
ATOM 2111 C C . ASP A 1 278 ? 8.144 30.532 0.416 1.00 90.31 278 ASP A C 1
ATOM 2113 O O . ASP A 1 278 ? 7.885 29.930 1.464 1.00 90.31 278 ASP A O 1
ATOM 2117 N N . GLN A 1 279 ? 7.228 31.224 -0.270 1.00 90.19 279 GLN A N 1
ATOM 2118 C CA . GLN A 1 279 ? 5.839 31.432 0.145 1.00 90.19 279 GLN A CA 1
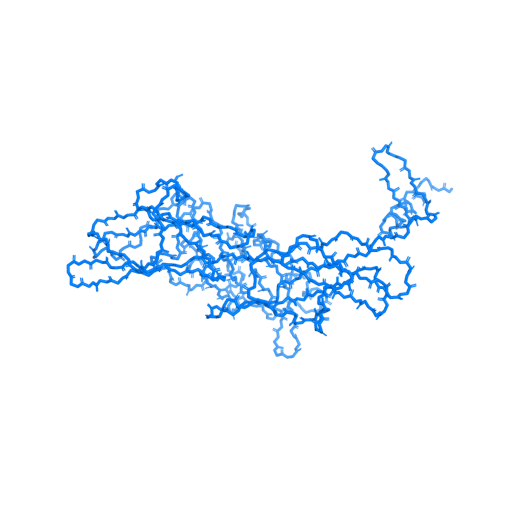ATOM 2119 C C . GLN A 1 279 ? 4.829 30.574 -0.625 1.00 90.19 279 GLN A C 1
ATOM 2121 O O . GLN A 1 279 ? 3.632 30.714 -0.381 1.00 90.19 279 GLN A O 1
ATOM 2126 N N . GLU A 1 280 ? 5.273 29.680 -1.519 1.00 93.25 280 GLU A N 1
ATOM 2127 C CA . GLU A 1 280 ? 4.358 28.786 -2.246 1.00 93.25 280 GLU A CA 1
ATOM 2128 C C . GLU A 1 280 ? 3.417 28.064 -1.289 1.00 93.25 280 GLU A C 1
ATOM 2130 O O . GLU A 1 280 ? 3.854 27.548 -0.253 1.00 93.25 280 GLU A O 1
ATOM 2135 N N . THR A 1 281 ? 2.132 28.012 -1.624 1.00 94.56 281 THR A N 1
ATOM 2136 C CA . THR A 1 281 ? 1.150 27.344 -0.772 1.00 94.56 281 THR A CA 1
ATOM 2137 C C . THR A 1 281 ? 1.433 25.848 -0.725 1.00 94.56 281 THR A C 1
ATOM 2139 O O . THR A 1 281 ? 1.976 25.259 -1.662 1.00 94.56 281 THR A O 1
ATOM 2142 N N . VAL A 1 282 ? 1.149 25.231 0.423 1.00 96.94 282 VAL A N 1
ATOM 2143 C CA . VAL A 1 282 ? 1.455 23.817 0.648 1.00 96.94 282 VAL A CA 1
ATOM 2144 C C . VAL A 1 282 ? 0.236 23.121 1.205 1.00 96.94 282 VAL A C 1
ATOM 2146 O O . VAL A 1 282 ? -0.366 23.579 2.177 1.00 96.94 282 VAL A O 1
ATOM 2149 N N . THR A 1 283 ? -0.071 21.966 0.630 1.00 97.25 283 THR A N 1
ATOM 2150 C CA . THR A 1 283 ? -1.028 21.023 1.203 1.00 97.25 283 THR A CA 1
ATOM 2151 C C . THR A 1 283 ? -0.381 19.654 1.343 1.00 97.25 283 THR A C 1
ATOM 2153 O O . THR A 1 283 ? 0.553 19.298 0.617 1.00 97.25 283 THR A O 1
ATOM 2156 N N . VAL A 1 284 ? -0.845 18.884 2.324 1.00 97.88 284 VAL A N 1
ATOM 2157 C CA . VAL A 1 284 ? -0.352 17.527 2.567 1.00 97.88 284 VAL A CA 1
ATOM 2158 C C . VAL A 1 284 ? -1.528 16.582 2.738 1.00 97.88 284 VAL A C 1
ATOM 2160 O O . VAL A 1 284 ? -2.422 16.814 3.548 1.00 97.88 284 VAL A O 1
ATOM 2163 N N . GLN A 1 285 ? -1.499 15.473 2.011 1.00 97.00 285 GLN A N 1
ATOM 2164 C CA . GLN A 1 285 ? -2.416 14.360 2.214 1.00 97.00 285 GLN A CA 1
ATOM 2165 C C . GLN A 1 285 ? -1.667 13.198 2.851 1.00 97.00 285 GLN A C 1
ATOM 2167 O O . GLN A 1 285 ? -0.651 12.750 2.324 1.00 97.00 285 GLN A O 1
ATOM 2172 N N . ILE A 1 286 ? -2.192 12.673 3.953 1.00 96.44 286 ILE A N 1
ATOM 2173 C CA . ILE A 1 286 ? -1.719 11.430 4.563 1.00 96.44 286 ILE A CA 1
ATOM 2174 C C . ILE A 1 286 ? -2.755 10.377 4.226 1.00 96.44 286 ILE A C 1
ATOM 2176 O O . ILE A 1 286 ? -3.891 10.416 4.711 1.00 96.44 286 ILE A O 1
ATOM 2180 N N . ARG A 1 287 ? -2.386 9.467 3.327 1.00 91.81 287 ARG A N 1
ATOM 2181 C CA . ARG A 1 287 ? -3.315 8.454 2.856 1.00 91.81 287 ARG A CA 1
ATOM 2182 C C . ARG A 1 287 ? -3.260 7.223 3.750 1.00 91.81 287 ARG A C 1
ATOM 2184 O O . ARG A 1 287 ? -4.307 6.797 4.208 1.00 91.81 287 ARG A O 1
ATOM 2191 N N . SER A 1 288 ? -2.099 6.669 4.056 1.00 87.62 288 SER A N 1
ATOM 2192 C CA . SER A 1 288 ? -2.007 5.313 4.617 1.00 87.62 288 SER A CA 1
ATOM 2193 C C . SER A 1 288 ? -1.793 5.272 6.136 1.00 87.62 288 SER A C 1
ATOM 2195 O O . SER A 1 288 ? -1.143 4.360 6.632 1.00 87.62 288 SER A O 1
ATOM 2197 N N . GLY A 1 289 ? -2.364 6.224 6.880 1.00 90.00 289 GLY A N 1
ATOM 2198 C CA . GLY A 1 289 ? -2.306 6.255 8.345 1.00 90.00 289 GLY A CA 1
ATOM 2199 C C . GLY A 1 289 ? -1.047 6.911 8.929 1.00 90.00 289 GLY A C 1
ATOM 2200 O O . GLY A 1 289 ? -0.209 7.480 8.220 1.00 90.00 289 GLY A O 1
ATOM 2201 N N . ALA A 1 290 ? -0.948 6.867 10.258 1.00 94.38 290 ALA A N 1
ATOM 2202 C CA . ALA A 1 290 ? 0.145 7.454 11.030 1.00 94.38 290 ALA A CA 1
ATOM 2203 C C . ALA A 1 290 ? 0.344 6.709 12.357 1.00 94.38 290 ALA A C 1
ATOM 2205 O O . ALA A 1 290 ? -0.623 6.223 12.939 1.00 94.38 290 ALA A O 1
ATOM 2206 N N . SER A 1 291 ? 1.577 6.664 12.850 1.00 94.88 291 SER A N 1
ATOM 2207 C CA . SER A 1 291 ? 1.943 6.048 14.128 1.00 94.88 291 SER A CA 1
ATOM 2208 C C . SER A 1 291 ? 2.429 7.116 15.101 1.00 94.88 291 SER A C 1
ATOM 2210 O O . SER A 1 291 ? 3.210 7.985 14.711 1.00 94.88 291 SER A O 1
ATOM 2212 N N . PHE A 1 292 ? 1.991 7.023 16.354 1.00 95.12 292 PHE A N 1
ATOM 2213 C CA . PHE A 1 292 ? 2.314 7.926 17.456 1.00 95.12 292 PHE A CA 1
ATOM 2214 C C . PHE A 1 292 ? 2.807 7.118 18.660 1.00 95.12 292 PHE A C 1
ATOM 2216 O O . PHE A 1 292 ? 2.356 5.997 18.899 1.00 95.12 292 PHE A O 1
ATOM 2223 N N . ASP A 1 293 ? 3.704 7.706 19.446 1.00 91.94 293 ASP A N 1
ATOM 2224 C CA . ASP A 1 293 ? 4.225 7.108 20.683 1.00 91.94 293 ASP A CA 1
ATOM 2225 C C . ASP A 1 293 ? 3.201 7.073 21.828 1.00 91.94 293 ASP A C 1
ATOM 2227 O O . ASP A 1 293 ? 3.367 6.329 22.791 1.00 91.94 293 ASP A O 1
ATOM 2231 N N . SER A 1 294 ? 2.135 7.864 21.714 1.00 92.06 294 SER A N 1
ATOM 2232 C CA . SER A 1 294 ? 1.161 8.085 22.771 1.00 92.06 294 SER A CA 1
ATOM 2233 C C . SER A 1 294 ? -0.220 8.428 22.206 1.00 92.06 294 SER A C 1
ATOM 2235 O O . SER A 1 294 ? -0.368 9.002 21.121 1.00 92.06 294 SER A O 1
ATOM 2237 N N . GLY A 1 295 ? -1.263 8.111 22.971 1.00 88.56 295 GLY A N 1
ATOM 2238 C CA . GLY A 1 295 ? -2.632 8.519 22.673 1.00 88.56 295 GLY A CA 1
ATOM 2239 C C . GLY A 1 295 ? -2.810 10.029 22.773 1.00 88.56 295 GLY A C 1
ATOM 2240 O O . GLY A 1 295 ? -3.617 10.603 22.041 1.00 88.56 295 GLY A O 1
ATOM 2241 N N . PHE A 1 296 ? -2.009 10.687 23.617 1.00 90.06 296 PHE A N 1
ATOM 2242 C CA . PHE A 1 296 ? -1.941 12.143 23.680 1.00 90.06 296 PHE A CA 1
ATOM 2243 C C . PHE A 1 296 ? -1.500 12.743 22.337 1.00 90.06 296 PHE A C 1
ATOM 2245 O O . PHE A 1 296 ? -2.209 13.588 21.789 1.00 90.06 296 PHE A O 1
ATOM 2252 N N . ALA A 1 297 ? -0.398 12.249 21.762 1.00 93.25 297 ALA A N 1
ATOM 2253 C CA . ALA A 1 297 ? 0.093 12.692 20.458 1.00 93.25 297 ALA A CA 1
ATOM 2254 C C . ALA A 1 297 ? -0.940 12.460 19.341 1.00 93.25 297 ALA A C 1
ATOM 2256 O O . ALA A 1 297 ? -1.158 13.338 18.505 1.00 93.25 297 ALA A O 1
ATOM 2257 N N . ALA A 1 298 ? -1.651 11.329 19.360 1.00 92.88 298 ALA A N 1
ATOM 2258 C CA . ALA A 1 298 ? -2.725 11.065 18.401 1.00 92.88 298 ALA A CA 1
ATOM 2259 C C . ALA A 1 298 ? -3.908 12.049 18.539 1.00 92.88 298 ALA A C 1
ATOM 2261 O O . ALA A 1 298 ? -4.442 12.521 17.532 1.00 92.88 298 ALA A O 1
ATOM 2262 N N . LYS A 1 299 ? -4.306 12.401 19.772 1.00 90.81 299 LYS A N 1
ATOM 2263 C CA . LYS A 1 299 ? -5.349 13.413 20.037 1.00 90.81 299 LYS A CA 1
ATOM 2264 C C . LYS A 1 299 ? -4.907 14.809 19.601 1.00 90.81 299 LYS A C 1
ATOM 2266 O O . LYS A 1 299 ? -5.689 15.535 18.987 1.00 90.81 299 LYS A O 1
ATOM 2271 N N . GLU A 1 300 ? -3.664 15.181 19.896 1.00 94.31 300 GLU A N 1
ATOM 2272 C CA . GLU A 1 300 ? -3.082 16.456 19.477 1.00 94.31 300 GLU A CA 1
ATOM 2273 C C . GLU A 1 300 ? -3.025 16.562 17.950 1.00 94.31 300 GLU A C 1
ATOM 2275 O O . GLU A 1 300 ? -3.483 17.553 17.379 1.00 94.31 300 GLU A O 1
ATOM 2280 N N . PHE A 1 301 ? -2.569 15.505 17.275 1.00 95.69 301 PHE A N 1
ATOM 2281 C CA . PHE A 1 301 ? -2.591 15.426 15.821 1.00 95.69 301 PHE A CA 1
ATOM 2282 C C . PHE A 1 301 ? -4.010 15.576 15.263 1.00 95.69 301 PHE A C 1
ATOM 2284 O O . PHE A 1 301 ? -4.215 16.333 14.313 1.00 95.69 301 PHE A O 1
ATOM 2291 N N . ALA A 1 302 ? -5.001 14.900 15.853 1.00 92.12 302 ALA A N 1
ATOM 2292 C CA . ALA A 1 302 ? -6.386 14.996 15.402 1.00 92.12 302 ALA A CA 1
ATOM 2293 C C . ALA A 1 302 ? -6.934 16.427 15.512 1.00 92.12 302 ALA A C 1
ATOM 2295 O O . ALA A 1 302 ? -7.558 16.934 14.580 1.00 92.12 302 ALA A O 1
ATOM 2296 N N . LYS A 1 303 ? -6.611 17.115 16.613 1.00 93.56 303 LYS A N 1
ATOM 2297 C CA . LYS A 1 303 ? -6.950 18.526 16.819 1.00 93.56 303 LYS A CA 1
ATOM 2298 C C . LYS A 1 303 ? -6.294 19.431 15.771 1.00 93.56 303 LYS A C 1
ATOM 2300 O O . LYS A 1 303 ? -6.988 20.241 15.167 1.00 93.56 303 LYS A O 1
ATOM 2305 N N . LEU A 1 304 ? -4.984 19.294 15.548 1.00 94.25 304 LEU A N 1
ATOM 2306 C CA . LEU A 1 304 ? -4.227 20.130 14.602 1.00 94.25 304 LEU A CA 1
ATOM 2307 C C . LEU A 1 304 ? -4.644 19.901 13.144 1.00 94.25 304 LEU A C 1
ATOM 2309 O O . LEU A 1 304 ? -4.674 20.837 12.349 1.00 94.25 304 LEU A O 1
ATOM 2313 N N . SER A 1 305 ? -4.987 18.662 12.797 1.00 92.12 305 SER A N 1
ATOM 2314 C CA . SER A 1 305 ? -5.467 18.301 11.459 1.00 92.12 305 SER A CA 1
ATOM 2315 C C . SER A 1 305 ? -6.963 18.567 11.253 1.00 92.12 305 SER A C 1
ATOM 2317 O O . SER A 1 305 ? -7.442 18.500 10.122 1.00 92.12 305 SER A O 1
ATOM 2319 N N . GLY A 1 306 ? -7.703 18.904 12.316 1.00 89.38 306 GLY A N 1
ATOM 2320 C CA . GLY A 1 306 ? -9.141 19.166 12.262 1.00 89.38 306 GLY A CA 1
ATOM 2321 C C . GLY A 1 306 ? -9.984 17.924 11.965 1.00 89.38 306 GLY A C 1
ATOM 2322 O O . GLY A 1 306 ? -11.073 18.050 11.407 1.00 89.38 306 GLY A O 1
ATOM 2323 N N . ILE A 1 307 ? -9.486 16.728 12.294 1.00 88.50 307 ILE A N 1
ATOM 2324 C CA . ILE A 1 307 ? -10.211 15.472 12.083 1.00 88.50 307 ILE A CA 1
ATOM 2325 C C . ILE A 1 307 ? -10.892 15.013 13.370 1.00 88.50 307 ILE A C 1
ATOM 2327 O O . ILE A 1 307 ? -10.344 15.092 14.467 1.00 88.50 307 ILE A O 1
ATOM 2331 N N . GLU A 1 308 ? -12.081 14.445 13.213 1.00 83.19 308 GLU A N 1
ATOM 2332 C CA . GLU A 1 308 ? -12.744 13.695 14.271 1.00 83.19 308 GLU A CA 1
ATOM 2333 C C . GLU A 1 308 ? -12.275 12.233 14.216 1.00 83.19 308 GLU A C 1
ATOM 2335 O O . GLU A 1 308 ? -12.300 11.601 13.150 1.00 83.19 308 GLU A O 1
ATOM 2340 N N . LEU A 1 309 ? -11.825 11.701 15.352 1.00 81.88 309 LEU A N 1
ATOM 2341 C CA . LEU A 1 309 ? -11.513 10.280 15.507 1.00 81.88 309 LEU A CA 1
ATOM 2342 C C . LEU A 1 309 ? -12.810 9.531 15.817 1.00 81.88 309 LEU A C 1
ATOM 2344 O O . LEU A 1 309 ? -13.612 10.017 16.609 1.00 81.88 309 LEU A O 1
ATOM 2348 N N . ARG A 1 310 ? -13.019 8.366 15.198 1.00 77.12 310 ARG A N 1
ATOM 2349 C CA . ARG A 1 310 ? -14.163 7.465 15.428 1.00 77.12 310 ARG A CA 1
ATOM 2350 C C . ARG A 1 310 ? -13.688 6.089 15.913 1.00 77.12 310 ARG A C 1
ATOM 2352 O O . ARG A 1 310 ? -12.524 5.745 15.693 1.00 77.12 310 ARG A O 1
ATOM 2359 N N . PRO A 1 311 ? -14.553 5.270 16.545 1.00 66.19 311 PRO A N 1
ATOM 2360 C CA . PRO A 1 311 ? -14.219 3.872 16.814 1.00 66.19 311 PRO A CA 1
ATOM 2361 C C . PRO A 1 311 ? -13.786 3.168 15.517 1.00 66.19 311 PRO A C 1
ATOM 2363 O O . PRO A 1 311 ? -14.483 3.259 14.509 1.00 66.19 311 PRO A O 1
ATOM 2366 N N . GLY A 1 312 ? -12.624 2.510 15.534 1.00 70.88 312 GLY A N 1
ATOM 2367 C CA . GLY A 1 312 ? -12.021 1.878 14.352 1.00 70.88 312 GLY A CA 1
ATOM 2368 C C . GLY A 1 312 ? -11.073 2.766 13.530 1.00 70.88 312 GLY A C 1
ATOM 2369 O O . GLY A 1 312 ? -10.338 2.241 12.696 1.00 70.88 312 GLY A O 1
ATOM 2370 N N . ASP A 1 313 ? -11.008 4.079 13.782 1.00 80.50 313 ASP A N 1
ATOM 2371 C CA . ASP A 1 313 ? -9.982 4.952 13.178 1.00 80.50 313 ASP A CA 1
ATOM 2372 C C . ASP A 1 313 ? -8.618 4.808 13.866 1.00 80.50 313 ASP A C 1
ATOM 2374 O O . ASP A 1 313 ? -7.598 5.223 13.316 1.00 80.50 313 ASP A O 1
ATOM 2378 N N . VAL A 1 314 ? -8.606 4.247 15.077 1.00 83.19 314 VAL A N 1
ATOM 2379 C CA . VAL A 1 314 ? -7.461 4.241 15.985 1.00 83.19 314 VAL A CA 1
ATOM 2380 C C . VAL A 1 314 ? -7.248 2.845 16.564 1.00 83.19 314 VAL A C 1
ATOM 2382 O O . VAL A 1 314 ? -8.207 2.201 16.989 1.00 83.19 314 VAL A O 1
ATOM 2385 N N . ILE A 1 315 ? -5.993 2.406 16.613 1.00 83.44 315 ILE A N 1
ATOM 2386 C CA . ILE A 1 315 ? -5.543 1.171 17.265 1.00 83.44 315 ILE A CA 1
ATOM 2387 C C . ILE A 1 315 ? -4.517 1.564 18.332 1.00 83.44 315 ILE A C 1
ATOM 2389 O O . ILE A 1 315 ? -3.612 2.344 18.039 1.00 83.44 315 ILE A O 1
ATOM 2393 N N . GLN A 1 316 ? -4.652 1.052 19.556 1.00 78.19 316 GLN A N 1
ATOM 2394 C CA . GLN A 1 316 ? -3.626 1.189 20.593 1.00 78.19 316 GLN A CA 1
ATOM 2395 C C . GLN A 1 316 ? -2.939 -0.157 20.789 1.00 78.19 316 GLN A C 1
ATOM 2397 O O . GLN A 1 316 ? -3.621 -1.175 20.891 1.00 78.19 316 GLN A O 1
ATOM 2402 N N . GLU A 1 317 ? -1.610 -0.156 20.800 1.00 67.94 317 GLU A N 1
ATOM 2403 C CA . GLU A 1 317 ? -0.828 -1.348 21.140 1.00 67.94 317 GLU A CA 1
ATOM 2404 C C . GLU A 1 317 ? -0.797 -1.519 22.666 1.00 67.94 317 GLU A C 1
ATOM 2406 O O . GLU A 1 317 ? -0.969 -0.542 23.405 1.00 67.94 317 GLU A O 1
ATOM 2411 N N . ASP A 1 318 ? -0.655 -2.762 23.133 1.00 53.53 318 ASP A N 1
ATOM 2412 C CA . ASP A 1 318 ? -0.729 -3.082 24.561 1.00 53.53 318 ASP A CA 1
ATOM 2413 C C . ASP A 1 318 ? 0.454 -2.567 25.381 1.00 53.53 318 ASP A C 1
ATOM 2415 O O . ASP A 1 318 ? 1.618 -2.729 24.952 1.00 53.53 318 ASP A O 1
#

Radius of gyration: 24.61 Å; chains: 1; bounding box: 82×53×57 Å

pLDDT: mean 89.52, std 9.5, range [47.16, 98.44]

Secondary structure (DSSP, 8-state):
--THHHHHHHHHHHHTTSEEE-TTS-EEESPPPPPPPEEEEEEEEE-TTT--EEEEEEEESS-SS-EEEEESSS---TTSPBPS-SSSEEE--SEEEEEEE-TTSSS-----EEEE---EEEEEEEEETTEEEEEEEEES--EEEEESBSS-GGGSEEESS-EEE-SS-EEEEEEEEETTEEEEEEEEEPPTT-------TTS-EEE-TT--EEE-SHHHHHHHHHHHTT-TT-EE-SEEEEESSTTS-EEEEE-S--B-HHHHHHHHHHHHHHHT-TT--EEEEE-S-EEESSHHHHHHHHHHHTPPP-TTSEEE--